Protein AF-A0A1Q9BWZ8-F1 (afdb_monomer_lite)

Structure (mmCIF, N/CA/C/O backbone):
data_AF-A0A1Q9BWZ8-F1
#
_entry.id   AF-A0A1Q9BWZ8-F1
#
loop_
_atom_site.group_PDB
_atom_site.id
_atom_site.type_symbol
_atom_site.label_atom_id
_atom_site.label_alt_id
_atom_site.label_comp_id
_atom_site.label_asym_id
_atom_site.label_entity_id
_atom_site.label_seq_id
_atom_site.pdbx_PDB_ins_code
_atom_site.Cartn_x
_atom_site.Cartn_y
_atom_site.Cartn_z
_atom_site.occupancy
_atom_site.B_iso_or_equiv
_atom_site.auth_seq_id
_atom_site.auth_comp_id
_atom_site.auth_asym_id
_atom_site.auth_atom_id
_atom_site.pdbx_PDB_model_num
ATOM 1 N N . MET A 1 1 ? -31.411 -24.463 43.376 1.00 50.84 1 MET A N 1
ATOM 2 C CA . MET A 1 1 ? -30.603 -23.433 42.675 1.00 50.84 1 MET A CA 1
ATOM 3 C C . MET A 1 1 ? -29.871 -23.927 41.411 1.00 50.84 1 MET A C 1
ATOM 5 O O . MET A 1 1 ? -29.133 -23.151 40.822 1.00 50.84 1 MET A O 1
ATOM 9 N N . ALA A 1 2 ? -30.089 -25.157 40.919 1.00 50.91 2 ALA A N 1
ATOM 10 C CA . ALA A 1 2 ? -29.433 -25.643 39.692 1.00 50.91 2 ALA A CA 1
ATOM 11 C C . ALA A 1 2 ? -30.072 -25.132 38.376 1.00 50.91 2 ALA A C 1
ATOM 13 O O . ALA A 1 2 ? -29.408 -25.111 37.346 1.00 50.91 2 ALA A O 1
ATOM 14 N N . GLY A 1 3 ? -31.331 -24.670 38.405 1.00 45.97 3 GLY A N 1
ATOM 15 C CA . GLY A 1 3 ? -32.066 -24.252 37.200 1.00 45.97 3 GLY A CA 1
ATOM 16 C C . GLY A 1 3 ? -31.595 -22.937 36.563 1.00 45.97 3 GLY A C 1
ATOM 17 O O . GLY A 1 3 ? -31.603 -22.816 35.344 1.00 45.97 3 GLY A O 1
ATOM 18 N N . PHE A 1 4 ? -31.106 -21.974 37.352 1.00 50.00 4 PHE A N 1
ATOM 19 C CA . PHE A 1 4 ? -30.701 -20.656 36.833 1.00 50.00 4 PHE A CA 1
ATOM 20 C C . PHE A 1 4 ? -29.417 -20.691 35.995 1.00 50.00 4 PHE A C 1
ATOM 22 O O . PHE A 1 4 ? -29.241 -19.866 35.103 1.00 50.00 4 PHE A O 1
ATOM 29 N N . ARG A 1 5 ? -28.538 -21.675 36.223 1.00 60.69 5 ARG A N 1
ATOM 30 C CA . ARG A 1 5 ? -27.316 -21.830 35.420 1.00 60.69 5 ARG A CA 1
ATOM 31 C C . ARG A 1 5 ? -27.601 -22.347 34.009 1.00 60.69 5 ARG A C 1
ATOM 33 O O . ARG A 1 5 ? -26.849 -22.026 33.099 1.00 60.69 5 ARG A O 1
ATOM 40 N N . LEU A 1 6 ? -28.691 -23.090 33.809 1.00 66.56 6 LEU A N 1
ATOM 41 C CA . LEU A 1 6 ? -29.031 -23.636 32.493 1.00 66.56 6 LEU A CA 1
ATOM 42 C C . LEU A 1 6 ? -29.591 -22.558 31.551 1.00 66.56 6 LEU A C 1
ATOM 44 O O . LEU A 1 6 ? -29.256 -22.532 30.370 1.00 66.56 6 LEU A O 1
ATOM 48 N N . VAL A 1 7 ? -30.391 -21.631 32.088 1.00 74.06 7 VAL A N 1
ATOM 49 C CA . VAL A 1 7 ? -31.029 -20.560 31.302 1.00 74.06 7 VAL A CA 1
ATOM 50 C C . VAL A 1 7 ? -29.989 -19.585 30.737 1.00 74.06 7 VAL A C 1
ATOM 52 O O . VAL A 1 7 ? -30.073 -19.210 29.570 1.00 74.06 7 VAL A O 1
ATOM 55 N N . GLY A 1 8 ? -28.961 -19.237 31.522 1.00 78.19 8 GLY A N 1
ATOM 56 C CA . GLY A 1 8 ? -27.883 -18.351 31.066 1.00 78.19 8 GLY A CA 1
ATOM 57 C C . GLY A 1 8 ? -27.038 -18.951 29.936 1.00 78.19 8 GLY A C 1
ATOM 58 O O . GLY A 1 8 ? -26.732 -18.265 28.964 1.00 78.19 8 GLY A O 1
ATOM 59 N N . VAL A 1 9 ? -26.718 -20.247 30.018 1.00 79.31 9 VAL A N 1
ATOM 60 C CA . VAL A 1 9 ? -25.954 -20.943 28.967 1.00 79.31 9 VAL A CA 1
ATOM 61 C C . VAL A 1 9 ? -26.764 -21.026 27.673 1.00 79.31 9 VAL A C 1
ATOM 63 O O . VAL A 1 9 ? -26.227 -20.787 26.595 1.00 79.31 9 VAL A O 1
ATOM 66 N N . MET A 1 10 ? -28.069 -21.291 27.763 1.00 81.31 10 MET A N 1
ATOM 67 C CA . MET A 1 10 ? -28.920 -21.423 26.580 1.00 81.31 10 MET A CA 1
ATOM 68 C C . MET A 1 10 ? -29.133 -20.084 25.856 1.00 81.31 10 MET A C 1
ATOM 70 O O . MET A 1 10 ? -29.111 -20.049 24.627 1.00 81.31 10 MET A O 1
ATOM 74 N N . ALA A 1 11 ? -29.240 -18.975 26.596 1.00 77.31 11 ALA A N 1
ATOM 75 C CA . ALA A 1 11 ? -29.295 -17.632 26.016 1.00 77.31 11 ALA A CA 1
ATOM 76 C C . ALA A 1 11 ? -27.993 -17.261 25.281 1.00 77.31 11 ALA A C 1
ATOM 78 O O . ALA A 1 11 ? -28.039 -16.705 24.185 1.00 77.31 11 ALA A O 1
ATOM 79 N N . MET A 1 12 ? -26.833 -17.628 25.840 1.00 83.62 12 MET A N 1
ATOM 80 C CA . MET A 1 12 ? -25.534 -17.369 25.211 1.00 83.62 12 MET A CA 1
ATOM 81 C C . MET A 1 12 ? -25.340 -18.188 23.923 1.00 83.62 12 MET A C 1
ATOM 83 O O . MET A 1 12 ? -24.822 -17.671 22.935 1.00 83.62 12 MET A O 1
ATOM 87 N N . VAL A 1 13 ? -25.811 -19.441 23.901 1.00 85.75 13 VAL A N 1
ATOM 88 C CA . VAL A 1 13 ? -25.782 -20.298 22.701 1.00 85.75 13 VAL A CA 1
ATOM 89 C C . VAL A 1 13 ? -26.706 -19.761 21.603 1.00 85.75 13 VAL A C 1
ATOM 91 O O . VAL A 1 13 ? -26.307 -19.742 20.440 1.00 85.75 13 VAL A O 1
ATOM 94 N N . CYS A 1 14 ? -27.902 -19.272 21.953 1.00 80.50 14 CYS A N 1
ATOM 95 C CA . CYS A 1 14 ? -28.813 -18.663 20.976 1.00 80.50 14 CYS A CA 1
ATOM 96 C C . CYS A 1 14 ? -28.219 -17.389 20.359 1.00 80.50 14 CYS A C 1
ATOM 98 O O . CYS A 1 14 ? -28.300 -17.203 19.148 1.00 80.50 14 CYS A O 1
ATOM 100 N N . TRP A 1 15 ? -27.556 -16.556 21.167 1.00 89.12 15 TRP A N 1
ATOM 101 C CA . TRP A 1 15 ? -26.897 -15.342 20.684 1.00 89.12 15 TRP A CA 1
ATOM 102 C C . TRP A 1 15 ? -25.711 -15.641 19.748 1.00 89.12 15 TRP A C 1
ATOM 104 O O . TRP A 1 15 ? -25.557 -15.000 18.711 1.00 89.12 15 TRP A O 1
ATOM 114 N N . LEU A 1 16 ? -24.905 -16.665 20.054 1.00 80.00 16 LEU A N 1
ATOM 115 C CA . LEU A 1 16 ? -23.797 -17.088 19.187 1.00 80.00 16 LEU A CA 1
ATOM 116 C C . LEU A 1 16 ? -24.274 -17.677 17.849 1.00 80.00 16 LEU A C 1
ATOM 118 O O . LEU A 1 16 ? -23.616 -17.476 16.829 1.00 80.00 16 LEU A O 1
ATOM 122 N N . ALA A 1 17 ? -25.415 -18.373 17.828 1.00 77.25 17 ALA A N 1
ATOM 123 C CA . ALA A 1 17 ? -25.980 -18.932 16.599 1.00 77.25 17 ALA A CA 1
ATOM 124 C C . ALA A 1 17 ? -26.414 -17.843 15.600 1.00 77.25 17 ALA A C 1
ATOM 126 O O . ALA A 1 17 ? -26.237 -18.005 14.391 1.00 77.25 17 ALA A O 1
ATOM 127 N N . GLU A 1 18 ? -26.921 -16.713 16.095 1.00 72.69 18 GLU A N 1
ATOM 128 C CA . GLU A 1 18 ? -27.367 -15.591 15.263 1.00 72.69 18 GLU A CA 1
ATOM 129 C C . GLU A 1 18 ? -26.187 -14.875 14.578 1.00 72.69 18 GLU A C 1
ATOM 131 O O . GLU A 1 18 ? -26.256 -14.544 13.394 1.00 72.69 18 GLU A O 1
ATOM 136 N N . ILE A 1 19 ? -25.048 -14.740 15.267 1.00 73.06 19 ILE A N 1
ATOM 137 C CA . ILE A 1 19 ? -23.828 -14.127 14.709 1.00 73.06 19 ILE A CA 1
ATOM 138 C C . ILE A 1 19 ? -23.243 -14.969 13.563 1.00 73.06 19 ILE A C 1
ATOM 140 O O . ILE A 1 19 ? -22.810 -14.428 12.543 1.00 73.06 19 ILE A O 1
ATOM 144 N N . VAL A 1 20 ? -23.257 -16.300 13.692 1.00 72.19 20 VAL A N 1
ATOM 145 C CA . VAL A 1 20 ? -22.718 -17.211 12.665 1.00 72.19 20 VAL A CA 1
ATOM 146 C C . VAL A 1 20 ? -23.597 -17.234 11.405 1.00 72.19 20 VAL A C 1
ATOM 148 O O . VAL A 1 20 ? -23.081 -17.354 10.289 1.00 72.19 20 VAL A O 1
ATOM 151 N N . ALA A 1 21 ? -24.912 -17.050 11.550 1.00 64.25 21 ALA A N 1
ATOM 152 C CA . ALA A 1 21 ? -25.839 -16.981 10.421 1.00 64.25 21 ALA A CA 1
ATOM 153 C C . ALA A 1 21 ? -25.661 -15.701 9.581 1.00 64.25 21 ALA A C 1
ATOM 155 O O . ALA A 1 21 ? -25.779 -15.745 8.359 1.00 64.25 21 ALA A O 1
ATOM 156 N N . VAL A 1 22 ? -25.315 -14.570 10.205 1.00 59.22 22 VAL A N 1
ATOM 157 C CA . VAL A 1 22 ? -25.103 -13.295 9.492 1.00 59.22 22 VAL A CA 1
ATOM 158 C C . VAL A 1 22 ? -23.752 -13.259 8.763 1.00 59.22 22 VAL A C 1
ATOM 160 O O . VAL A 1 22 ? -23.630 -12.641 7.707 1.00 59.22 22 VAL A O 1
ATOM 163 N N . ALA A 1 23 ? -22.739 -13.967 9.270 1.00 55.53 23 ALA A N 1
ATOM 164 C CA . ALA A 1 23 ? -21.396 -13.983 8.685 1.00 55.53 23 ALA A CA 1
ATOM 165 C C . ALA A 1 23 ? -21.237 -14.908 7.458 1.00 55.53 23 ALA A C 1
ATOM 167 O O . ALA A 1 23 ? -20.186 -14.899 6.819 1.00 55.53 23 ALA A O 1
ATO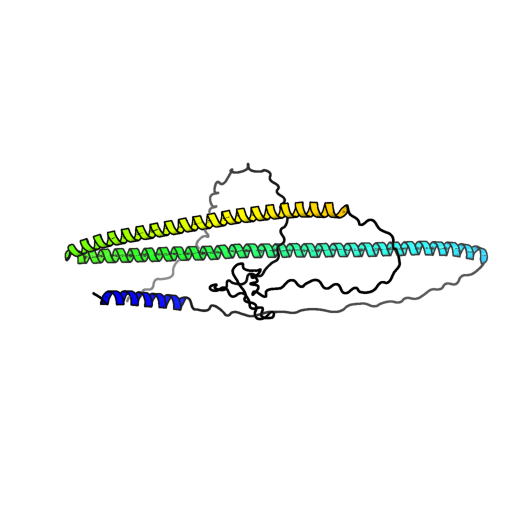M 168 N N . SER A 1 24 ? 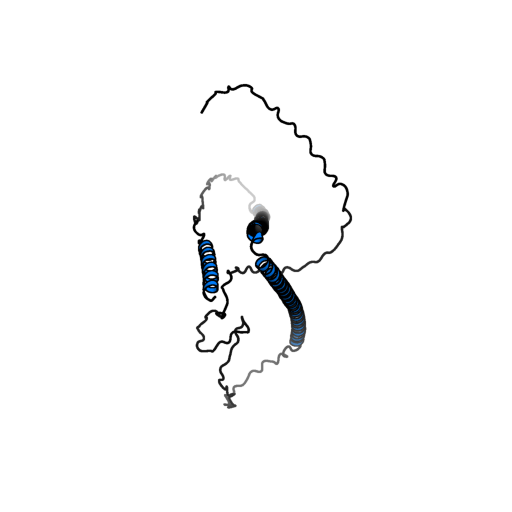-22.249 -15.714 7.122 1.00 46.09 24 SER A N 1
ATOM 169 C CA . SER A 1 24 ? -22.143 -16.793 6.129 1.00 46.09 24 SER A CA 1
ATOM 170 C C . SER A 1 24 ? -22.818 -16.504 4.784 1.00 46.09 24 SER A C 1
ATOM 172 O O . SER A 1 24 ? -23.026 -17.432 4.010 1.00 46.09 24 SER A O 1
ATOM 174 N N . VAL A 1 25 ? -23.104 -15.240 4.443 1.00 46.53 25 VAL A N 1
ATOM 175 C CA . VAL A 1 25 ? -23.582 -14.880 3.094 1.00 46.53 25 VAL A CA 1
ATOM 176 C C . VAL A 1 25 ? -22.389 -14.776 2.127 1.00 46.53 25 VAL A C 1
ATOM 178 O O . VAL A 1 25 ? -21.609 -13.824 2.226 1.00 46.53 25 VAL A O 1
ATOM 181 N N . PRO A 1 26 ? -22.207 -15.719 1.178 1.00 45.47 26 PRO A N 1
ATOM 182 C CA . PRO A 1 26 ? -21.140 -15.635 0.193 1.00 45.47 26 PRO A CA 1
ATOM 183 C C . PRO A 1 26 ? -21.471 -14.539 -0.823 1.00 45.47 26 PRO A C 1
ATOM 185 O O . PRO A 1 26 ? -22.357 -14.678 -1.663 1.00 45.47 26 PRO A O 1
ATOM 188 N N . SER A 1 27 ? -20.736 -13.434 -0.743 1.00 46.38 27 SER A N 1
ATOM 189 C CA . SER A 1 27 ? -20.784 -12.369 -1.740 1.00 46.38 27 SER A CA 1
ATOM 190 C C . SER A 1 27 ? -19.926 -12.779 -2.936 1.00 46.38 27 SER A C 1
ATOM 192 O O . SER A 1 27 ? -18.704 -12.636 -2.929 1.00 46.38 27 SER A O 1
ATOM 194 N N . GLY A 1 28 ? -20.563 -13.362 -3.946 1.00 46.78 28 GLY A N 1
ATOM 195 C CA . GLY A 1 28 ? -19.919 -13.700 -5.205 1.00 46.78 28 GLY A CA 1
ATOM 196 C C . GLY A 1 28 ? -20.955 -13.939 -6.289 1.00 46.78 28 GLY A C 1
ATOM 197 O O . GLY A 1 28 ? -21.713 -14.894 -6.186 1.00 46.78 28 GLY A O 1
ATOM 198 N N . VAL A 1 29 ? -20.983 -13.055 -7.293 1.00 39.38 29 VAL A N 1
ATOM 199 C CA . VAL A 1 29 ? -21.239 -13.308 -8.727 1.00 39.38 29 VAL A CA 1
ATOM 200 C C . VAL A 1 29 ? -21.517 -11.958 -9.398 1.00 39.38 29 VAL A C 1
ATOM 202 O O . VAL A 1 29 ? -22.632 -11.453 -9.381 1.00 39.38 29 VAL A O 1
ATOM 205 N N . THR A 1 30 ? -20.486 -11.393 -10.020 1.00 39.00 30 THR A N 1
ATOM 206 C CA . THR A 1 30 ? -20.605 -10.551 -11.220 1.00 39.00 30 THR A CA 1
ATOM 207 C C . THR A 1 30 ? -19.338 -10.752 -12.047 1.00 39.00 30 THR A C 1
ATOM 209 O O . THR A 1 30 ? -18.329 -10.075 -11.879 1.00 39.00 30 THR A O 1
ATOM 212 N N . GLY A 1 31 ? -19.379 -11.763 -12.913 1.00 37.03 31 GLY A N 1
ATOM 213 C CA . GLY A 1 31 ? -18.455 -11.910 -14.032 1.00 37.03 31 GLY A CA 1
ATOM 214 C C . GLY A 1 31 ? -19.168 -11.526 -15.324 1.00 37.03 31 GLY A C 1
ATOM 215 O O . GLY A 1 31 ? -20.334 -11.865 -15.462 1.00 37.03 31 GLY A O 1
ATOM 216 N N . THR A 1 32 ? -18.456 -10.822 -16.208 1.00 36.69 32 THR A N 1
ATOM 217 C CA . THR A 1 32 ? -18.633 -10.637 -17.672 1.00 36.69 32 THR A CA 1
ATOM 218 C C . THR A 1 32 ? -17.717 -9.458 -18.038 1.00 36.69 32 THR A C 1
ATOM 220 O O . THR A 1 32 ? -17.850 -8.412 -17.416 1.00 36.69 32 THR A O 1
ATOM 223 N N . GLY A 1 33 ? -16.772 -9.473 -18.973 1.00 33.66 33 GLY A N 1
ATOM 224 C CA . GLY A 1 33 ? -16.315 -10.440 -19.961 1.00 33.66 33 GLY A CA 1
ATOM 225 C C . GLY A 1 33 ? -15.109 -9.828 -20.707 1.00 33.66 33 GLY A C 1
ATOM 226 O O . GLY A 1 33 ? -14.979 -8.609 -20.796 1.00 33.66 33 GLY A O 1
ATOM 227 N N . GLU A 1 34 ? -14.220 -10.685 -21.195 1.00 37.91 34 GLU A N 1
ATOM 228 C CA . GLU A 1 34 ? -13.177 -10.419 -22.206 1.00 37.91 34 GLU A CA 1
ATOM 229 C C . GLU A 1 34 ? -13.713 -10.822 -23.607 1.00 37.91 34 GLU A C 1
ATOM 231 O O . GLU A 1 34 ? -14.797 -11.407 -23.673 1.00 37.91 34 GLU A O 1
ATOM 236 N N . PRO A 1 35 ? -12.949 -10.737 -24.719 1.00 50.38 35 PRO A N 1
ATOM 237 C CA . PRO A 1 35 ? -12.044 -9.686 -25.200 1.00 50.38 35 PRO A CA 1
ATOM 238 C C . PRO A 1 35 ? -12.351 -9.314 -26.681 1.00 50.38 35 PRO A C 1
ATOM 240 O O . PRO A 1 35 ? -12.951 -10.086 -27.427 1.00 50.38 35 PRO A O 1
ATOM 243 N N . GLY A 1 36 ? -11.918 -8.139 -27.148 1.00 37.06 36 GLY A N 1
ATOM 244 C CA . GLY A 1 36 ? -12.097 -7.702 -28.543 1.00 37.06 36 GLY A CA 1
ATOM 245 C C . GLY A 1 36 ? -10.789 -7.706 -29.332 1.00 37.06 36 GLY A C 1
ATOM 246 O O . GLY A 1 36 ? -9.967 -6.812 -29.158 1.00 37.06 36 GLY A O 1
ATOM 247 N N . ALA A 1 37 ? -10.615 -8.708 -30.195 1.00 43.75 37 ALA A N 1
ATOM 248 C CA . ALA A 1 37 ? -9.541 -8.817 -31.180 1.00 43.75 37 ALA A CA 1
ATOM 249 C C . ALA A 1 37 ? -9.782 -7.887 -32.384 1.00 43.75 37 ALA A C 1
ATOM 251 O O . ALA A 1 37 ? -10.906 -7.790 -32.875 1.00 43.75 37 ALA A O 1
ATOM 252 N N . GLY A 1 38 ? -8.724 -7.254 -32.897 1.00 34.69 38 GLY A N 1
ATOM 253 C CA . GLY A 1 38 ? -8.781 -6.464 -34.127 1.00 34.69 38 GLY A CA 1
ATOM 254 C C . GLY A 1 38 ? -7.394 -6.171 -34.700 1.00 34.69 38 GLY A C 1
ATOM 255 O O . GLY A 1 38 ? -6.666 -5.340 -34.174 1.00 34.69 38 GLY A O 1
ATOM 256 N N . SER A 1 39 ? -7.069 -6.861 -35.788 1.00 39.00 39 SER A N 1
ATOM 257 C CA . SER A 1 39 ? -6.023 -6.591 -36.789 1.00 39.00 39 SER A CA 1
ATOM 258 C C . SER A 1 39 ? -6.540 -7.182 -38.109 1.00 39.00 39 SER A C 1
ATOM 260 O O . SER A 1 39 ? -7.398 -8.067 -38.043 1.00 39.00 39 SER A O 1
ATOM 262 N N . PRO A 1 40 ? -5.948 -6.902 -39.280 1.00 47.84 40 PRO A N 1
ATOM 263 C CA . PRO A 1 40 ? -5.281 -5.699 -39.788 1.00 47.84 40 PRO A CA 1
ATOM 264 C C . PRO A 1 40 ? -5.993 -5.202 -41.077 1.00 47.84 40 PRO A C 1
ATOM 266 O O . PRO A 1 40 ? -6.920 -5.852 -41.555 1.00 47.84 40 PRO A O 1
ATOM 269 N N . VAL A 1 41 ? -5.579 -4.070 -41.660 1.00 43.47 41 VAL A N 1
ATOM 270 C CA . VAL A 1 41 ? -6.021 -3.674 -43.013 1.00 43.47 41 VAL A CA 1
ATOM 271 C C . VAL A 1 41 ? -4.812 -3.490 -43.923 1.00 43.47 41 VAL A C 1
ATOM 273 O O . VAL A 1 41 ? -3.806 -2.890 -43.549 1.00 43.47 41 VAL A O 1
ATOM 276 N N . ASP A 1 42 ? -4.983 -4.105 -45.082 1.00 35.12 42 ASP A N 1
ATOM 277 C CA . ASP A 1 42 ? -4.147 -4.300 -46.253 1.00 35.12 42 ASP A CA 1
ATOM 278 C C . ASP A 1 42 ? -3.973 -3.055 -47.148 1.00 35.12 42 ASP A C 1
ATOM 280 O O . ASP A 1 42 ? -4.807 -2.154 -47.130 1.00 35.12 42 ASP A O 1
ATOM 284 N N . VAL A 1 43 ? -2.941 -3.145 -48.006 1.00 41.84 43 VAL A N 1
ATOM 285 C CA . VAL A 1 43 ? -2.831 -2.610 -49.386 1.00 41.84 43 VAL A CA 1
ATOM 286 C C . VAL A 1 43 ? -2.701 -1.088 -49.580 1.00 41.84 43 VAL A C 1
ATOM 288 O O . VAL A 1 43 ? -3.614 -0.328 -49.301 1.00 41.84 43 VAL A O 1
ATOM 291 N N . ASP A 1 44 ? -1.572 -0.661 -50.166 1.00 38.31 44 ASP A N 1
ATOM 292 C CA . ASP A 1 44 ? -1.572 -0.035 -51.502 1.00 38.31 44 ASP A CA 1
ATOM 293 C C . ASP A 1 44 ? -0.147 0.180 -52.042 1.00 38.31 44 ASP A C 1
ATOM 295 O O . ASP A 1 44 ? 0.756 0.644 -51.341 1.00 38.31 44 ASP A O 1
ATOM 299 N N . GLY A 1 45 ? 0.039 -0.158 -53.317 1.00 45.53 45 GLY A N 1
ATOM 300 C CA . GLY A 1 45 ? 1.201 0.183 -54.130 1.00 45.53 45 GLY A CA 1
ATOM 301 C C . GLY A 1 45 ? 0.745 0.759 -55.475 1.00 45.53 45 GLY A C 1
ATOM 302 O O . GLY A 1 45 ? -0.332 0.408 -55.946 1.00 45.53 45 GLY A O 1
ATOM 303 N N . PRO A 1 46 ? 1.550 1.630 -56.096 1.00 50.66 46 PRO A N 1
ATOM 304 C CA . PRO A 1 46 ? 1.599 1.786 -57.557 1.00 50.66 46 PRO A CA 1
ATOM 305 C C . PRO A 1 46 ? 3.065 1.640 -58.031 1.00 50.66 46 PRO A C 1
ATOM 307 O O . PRO A 1 46 ? 3.985 2.021 -57.310 1.00 50.66 46 PRO A O 1
ATOM 310 N N . ASP A 1 47 ? 3.438 0.956 -59.113 1.00 38.44 47 ASP A N 1
ATOM 311 C CA . ASP A 1 47 ? 3.007 0.926 -60.525 1.00 38.44 47 ASP A CA 1
ATOM 312 C C . ASP A 1 47 ? 3.279 2.226 -61.317 1.00 38.44 47 ASP A C 1
ATOM 314 O O . ASP A 1 47 ? 2.884 3.315 -60.902 1.00 38.44 47 ASP A O 1
ATOM 318 N N . GLY A 1 48 ? 3.957 2.077 -62.467 1.00 38.19 48 GLY A N 1
ATOM 319 C CA . GLY A 1 48 ? 4.329 3.127 -63.437 1.00 38.19 48 GLY A CA 1
ATOM 320 C C . GLY A 1 48 ? 5.752 3.703 -63.264 1.00 38.19 48 GLY A C 1
ATOM 321 O O . GLY A 1 48 ? 6.138 4.089 -62.171 1.00 38.19 48 GLY A O 1
ATOM 322 N N . GLY A 1 49 ? 6.614 3.828 -64.276 1.00 41.53 49 GLY A N 1
ATOM 323 C CA . GLY A 1 49 ? 6.428 3.717 -65.716 1.00 41.53 49 GLY A CA 1
ATOM 324 C C . GLY A 1 49 ? 7.777 3.698 -66.454 1.00 41.53 49 GLY A C 1
ATOM 325 O O . GLY A 1 49 ? 8.799 4.171 -65.960 1.00 41.53 49 GLY A O 1
ATOM 326 N N . THR A 1 50 ? 7.735 3.079 -67.625 1.00 45.03 50 THR A N 1
ATOM 327 C CA . THR A 1 50 ? 8.727 3.006 -68.702 1.00 45.03 50 THR A CA 1
ATOM 328 C C . THR A 1 50 ? 8.738 4.289 -69.528 1.00 45.03 50 THR A C 1
ATOM 330 O O . THR A 1 50 ? 7.648 4.691 -69.921 1.00 45.03 50 THR A O 1
ATOM 333 N N . GLU A 1 51 ? 9.906 4.830 -69.900 1.00 42.12 51 GLU A N 1
ATOM 334 C CA . GLU A 1 51 ? 10.074 5.626 -71.134 1.00 42.12 51 GLU A CA 1
ATOM 335 C C . GLU A 1 51 ? 11.452 5.381 -71.784 1.00 42.12 51 GLU A C 1
ATOM 337 O O . GLU A 1 51 ? 12.471 5.243 -71.103 1.00 42.12 51 GLU A O 1
ATOM 342 N N . ASP A 1 52 ? 11.399 5.270 -73.113 1.00 34.84 52 ASP A N 1
ATOM 343 C CA . ASP A 1 52 ? 12.434 4.962 -74.104 1.00 34.84 52 ASP A CA 1
ATOM 344 C C . ASP A 1 52 ? 13.159 6.224 -74.644 1.00 34.84 52 ASP A C 1
ATOM 346 O O . ASP A 1 52 ? 12.768 7.349 -74.340 1.00 34.84 52 ASP A O 1
ATOM 350 N N . VAL A 1 53 ? 14.109 5.975 -75.569 1.00 41.84 53 VAL A N 1
ATOM 351 C CA . VAL A 1 53 ? 14.695 6.849 -76.629 1.00 41.84 53 VAL A CA 1
ATOM 352 C C . VAL A 1 53 ? 15.653 7.971 -76.147 1.00 41.84 53 VAL A C 1
ATOM 354 O O . VAL A 1 53 ? 15.455 8.566 -75.102 1.00 41.84 53 VAL A O 1
ATOM 357 N N . ASP A 1 54 ? 16.799 8.299 -76.765 1.00 38.91 54 ASP A N 1
ATOM 358 C CA . ASP A 1 54 ? 17.206 8.314 -78.175 1.00 38.91 54 ASP A CA 1
ATOM 359 C C . ASP A 1 54 ? 18.703 8.003 -78.378 1.00 38.91 54 ASP A C 1
ATOM 361 O O . ASP A 1 54 ? 19.580 8.510 -77.675 1.00 38.91 54 ASP A O 1
ATOM 365 N N . ALA A 1 55 ? 18.992 7.206 -79.411 1.00 42.16 55 ALA A N 1
ATOM 366 C CA . ALA A 1 55 ? 20.329 6.971 -79.942 1.00 42.16 55 ALA A CA 1
ATOM 367 C C . ALA A 1 55 ? 20.587 7.930 -81.113 1.00 42.16 55 ALA A C 1
ATOM 369 O O . ALA A 1 55 ? 19.925 7.851 -82.147 1.00 42.16 55 ALA A O 1
ATOM 370 N N . GLN A 1 56 ? 21.570 8.817 -80.957 1.00 40.47 56 GLN A N 1
ATOM 371 C CA . GLN A 1 56 ? 22.025 9.721 -82.009 1.00 40.47 56 GLN A CA 1
ATOM 372 C C . GLN A 1 56 ? 23.450 9.341 -82.427 1.00 40.47 56 GLN A C 1
ATOM 374 O O . GLN A 1 56 ? 24.411 9.501 -81.675 1.00 40.47 56 GLN A O 1
ATOM 379 N N . GLU A 1 57 ? 23.573 8.807 -83.641 1.00 42.50 57 GLU A N 1
ATOM 380 C CA . GLU A 1 57 ? 24.844 8.504 -84.294 1.00 42.50 57 GLU A CA 1
ATOM 381 C C . GLU A 1 57 ? 25.528 9.798 -84.763 1.00 42.50 57 GLU A C 1
ATOM 383 O O . GLU A 1 57 ? 24.910 10.634 -85.423 1.00 42.50 57 GLU A O 1
ATOM 388 N N . SER A 1 58 ? 26.826 9.956 -84.476 1.00 35.91 58 SER A N 1
ATOM 389 C CA . SER A 1 58 ? 27.667 10.926 -85.187 1.00 35.91 58 SER A CA 1
ATOM 390 C C . SER A 1 58 ? 29.146 10.524 -85.202 1.00 35.91 58 SER A C 1
ATOM 392 O O . SER A 1 58 ? 29.878 10.674 -84.230 1.00 35.91 58 SER A O 1
ATOM 394 N N . SER A 1 59 ? 29.543 9.980 -86.352 1.00 42.56 59 SER A N 1
ATOM 395 C CA . SER A 1 59 ? 30.644 10.440 -87.209 1.00 42.56 59 SER A CA 1
ATOM 396 C C . SER A 1 59 ? 32.029 10.757 -86.602 1.00 42.56 59 SER A C 1
ATOM 398 O O . SER A 1 59 ? 32.268 11.831 -86.061 1.00 42.56 59 SER A O 1
ATOM 400 N N . GLY A 1 60 ? 32.994 9.876 -86.908 1.00 45.53 60 GLY A N 1
ATOM 401 C CA . GLY A 1 60 ? 34.194 10.270 -87.662 1.00 45.53 60 GLY A CA 1
ATOM 402 C C . GLY A 1 60 ? 35.470 10.689 -86.912 1.00 45.53 60 GLY A C 1
ATOM 403 O O . GLY A 1 60 ? 35.596 11.816 -86.452 1.00 45.53 60 GLY A O 1
ATOM 404 N N . SER A 1 61 ? 36.490 9.830 -87.049 1.00 50.06 61 SER A N 1
ATOM 405 C CA . SER A 1 61 ? 37.931 10.152 -87.133 1.00 50.06 61 SER A CA 1
ATOM 406 C C . SER A 1 61 ? 38.763 10.244 -85.839 1.00 50.06 61 SER A C 1
ATOM 408 O O . SER A 1 61 ? 38.455 10.980 -84.907 1.00 50.06 61 SER A O 1
ATOM 410 N N . ASP A 1 62 ? 39.890 9.515 -85.879 1.00 54.62 62 ASP A N 1
ATOM 411 C CA . ASP A 1 62 ? 41.019 9.406 -84.928 1.00 54.62 62 ASP A CA 1
ATOM 412 C C . ASP A 1 62 ? 40.864 8.355 -83.808 1.00 54.62 62 ASP A C 1
ATOM 414 O O . ASP A 1 62 ? 40.840 8.646 -82.610 1.00 54.62 62 ASP A O 1
ATOM 418 N N . SER A 1 63 ? 40.775 7.088 -84.226 1.00 53.81 63 SER A N 1
ATOM 419 C CA . SER A 1 63 ? 40.275 5.941 -83.454 1.00 53.81 63 SER A CA 1
ATOM 420 C C . SER A 1 63 ? 41.219 5.304 -82.424 1.00 53.81 63 SER A C 1
ATOM 422 O O . SER A 1 63 ? 40.720 4.623 -81.536 1.00 53.81 63 SER A O 1
ATOM 424 N N . GLU A 1 64 ? 42.540 5.505 -82.456 1.00 56.28 64 GLU A N 1
ATOM 425 C CA . GLU A 1 64 ? 43.434 4.832 -81.483 1.00 56.28 64 GLU A CA 1
ATOM 426 C C . GLU A 1 64 ? 43.869 5.718 -80.306 1.00 56.28 64 GLU A C 1
ATOM 428 O O . GLU A 1 64 ? 43.979 5.235 -79.176 1.00 56.28 64 GLU A O 1
ATOM 433 N N . GLY A 1 65 ? 44.071 7.020 -80.533 1.00 57.75 65 GLY A N 1
ATOM 434 C CA . GLY A 1 65 ? 44.433 7.977 -79.479 1.00 57.75 65 GLY A CA 1
ATOM 435 C C . GLY A 1 65 ? 43.249 8.331 -78.575 1.00 57.75 65 GLY A C 1
ATOM 436 O O . GLY A 1 65 ? 43.353 8.229 -77.352 1.00 57.75 65 GLY A O 1
ATOM 437 N N . ARG A 1 66 ? 42.086 8.648 -79.169 1.00 59.62 66 ARG A N 1
ATOM 438 C CA . ARG A 1 66 ? 40.853 8.931 -78.413 1.00 59.62 66 ARG A CA 1
ATOM 439 C C . ARG A 1 66 ? 40.293 7.708 -77.714 1.00 59.62 66 ARG A C 1
ATOM 441 O O . ARG A 1 66 ? 39.785 7.861 -76.616 1.00 59.62 66 ARG A O 1
ATOM 448 N N . ALA A 1 67 ? 40.402 6.506 -78.283 1.00 62.03 67 ALA A N 1
ATOM 449 C CA . ALA A 1 67 ? 39.910 5.305 -77.606 1.00 62.03 67 ALA A CA 1
ATOM 450 C C . ALA A 1 67 ? 40.636 5.065 -76.274 1.00 62.03 67 ALA A C 1
ATOM 452 O O . ALA A 1 67 ? 39.994 4.731 -75.283 1.00 62.03 67 ALA A O 1
ATOM 453 N N . ARG A 1 68 ? 41.955 5.310 -76.216 1.00 64.62 68 ARG A N 1
ATOM 454 C CA . ARG A 1 68 ? 42.739 5.189 -74.974 1.00 64.62 68 ARG A CA 1
ATOM 455 C C . ARG A 1 68 ? 42.457 6.314 -73.975 1.00 64.62 68 ARG A C 1
ATOM 457 O O . ARG A 1 68 ? 42.492 6.069 -72.771 1.00 64.62 68 ARG A O 1
ATOM 464 N N . GLU A 1 69 ? 42.175 7.527 -74.445 1.00 64.94 69 GLU A N 1
ATOM 465 C CA . GLU A 1 69 ? 41.810 8.654 -73.578 1.00 64.94 69 GLU A CA 1
ATOM 466 C C . GLU A 1 69 ? 40.372 8.543 -73.048 1.00 64.94 69 GLU A C 1
ATOM 468 O O . GLU A 1 69 ? 40.156 8.708 -71.850 1.00 64.94 69 GLU A O 1
ATOM 473 N N . LEU A 1 70 ? 39.418 8.132 -73.887 1.00 67.56 70 LEU A N 1
ATOM 474 C CA . LEU A 1 70 ? 38.050 7.794 -73.491 1.00 67.56 70 LEU A CA 1
ATOM 475 C C . LEU A 1 70 ? 38.022 6.603 -72.530 1.00 67.56 70 LEU A C 1
ATOM 477 O O . LEU A 1 70 ? 37.255 6.639 -71.581 1.00 67.56 70 LEU A O 1
ATOM 481 N N . GLN A 1 71 ? 38.890 5.595 -72.687 1.00 69.12 71 GLN A N 1
ATOM 482 C CA . GLN A 1 71 ? 39.013 4.511 -71.700 1.00 69.12 71 GLN A CA 1
ATOM 483 C C . GLN A 1 71 ? 39.528 5.000 -70.344 1.00 69.12 71 GLN A C 1
ATOM 485 O O . GLN A 1 71 ? 39.053 4.537 -69.312 1.00 69.12 71 GLN A O 1
ATOM 490 N N . ARG A 1 72 ? 40.485 5.937 -70.317 1.00 70.56 72 ARG A N 1
ATOM 491 C CA . ARG A 1 72 ? 40.969 6.520 -69.053 1.00 70.56 72 ARG A CA 1
ATOM 492 C C . ARG A 1 72 ? 39.921 7.417 -68.401 1.00 70.56 72 ARG A C 1
ATOM 494 O O . ARG A 1 72 ? 39.777 7.377 -67.184 1.00 70.56 72 ARG A O 1
ATOM 501 N N . GLN A 1 73 ? 39.188 8.199 -69.192 1.00 70.88 73 GLN A N 1
ATOM 502 C CA . GLN A 1 73 ? 38.089 9.025 -68.694 1.00 70.88 73 GLN A CA 1
ATOM 503 C C . GLN A 1 73 ? 36.903 8.167 -68.230 1.00 70.88 73 GLN A C 1
ATOM 505 O O . GLN A 1 73 ? 36.352 8.451 -67.174 1.00 70.88 73 GLN A O 1
ATOM 510 N N . ALA A 1 74 ? 36.573 7.083 -68.939 1.00 70.50 74 ALA A N 1
ATOM 511 C CA . ALA A 1 74 ? 35.544 6.123 -68.542 1.00 70.50 74 ALA A CA 1
ATOM 512 C C . ALA A 1 74 ? 35.928 5.385 -67.253 1.00 70.50 74 ALA A C 1
ATOM 514 O O . ALA A 1 74 ? 35.134 5.358 -66.323 1.00 70.50 74 ALA A O 1
ATOM 515 N N . ALA A 1 75 ? 37.169 4.899 -67.133 1.00 72.19 75 ALA A N 1
ATOM 516 C CA . ALA A 1 75 ? 37.647 4.255 -65.906 1.00 72.19 75 ALA A CA 1
ATOM 517 C C . ALA A 1 75 ? 37.649 5.216 -64.699 1.00 72.19 75 ALA A C 1
ATOM 519 O O . ALA A 1 75 ? 37.305 4.822 -63.586 1.00 72.19 75 ALA A O 1
ATOM 520 N N . GLY A 1 76 ? 37.999 6.491 -64.909 1.00 76.44 76 GLY A N 1
ATOM 521 C CA . GLY A 1 76 ? 37.897 7.520 -63.870 1.00 76.44 76 GLY A CA 1
ATOM 522 C C . GLY A 1 76 ? 36.449 7.863 -63.504 1.00 76.44 76 GLY A C 1
ATOM 523 O O . GLY A 1 76 ? 36.146 8.067 -62.330 1.00 76.44 76 GLY A O 1
ATOM 524 N N . HIS A 1 77 ? 35.546 7.892 -64.488 1.00 81.31 77 HIS A N 1
ATOM 525 C CA . HIS A 1 77 ? 34.120 8.128 -64.268 1.00 81.31 77 HIS A CA 1
ATOM 526 C C . HIS A 1 77 ? 33.496 6.989 -63.457 1.00 81.31 77 HIS A C 1
ATOM 528 O O . HIS A 1 77 ? 32.864 7.257 -62.436 1.00 81.31 77 HIS A O 1
ATOM 534 N N . GLU A 1 78 ? 33.780 5.738 -63.825 1.00 80.44 78 GLU A N 1
ATOM 535 C CA . GLU A 1 78 ? 33.340 4.539 -63.105 1.00 80.44 78 GLU A CA 1
ATOM 536 C C . GLU A 1 78 ? 33.812 4.544 -61.643 1.00 80.44 78 GLU A C 1
ATOM 538 O O . GLU A 1 78 ? 33.026 4.269 -60.737 1.00 80.44 78 GLU A O 1
ATOM 543 N N . GLU A 1 79 ? 35.062 4.936 -61.368 1.00 82.31 79 GLU A N 1
ATOM 544 C CA . GLU A 1 79 ? 35.552 5.043 -59.987 1.00 82.31 79 GLU A CA 1
ATOM 545 C C . GLU A 1 79 ? 34.828 6.153 -59.201 1.00 82.31 79 GLU A C 1
ATOM 547 O O . GLU A 1 79 ? 34.493 5.977 -58.025 1.00 82.31 79 GLU A O 1
ATOM 552 N N . THR A 1 80 ? 34.541 7.296 -59.833 1.00 86.69 80 THR A N 1
ATOM 553 C CA . THR A 1 80 ? 33.783 8.373 -59.175 1.00 86.69 80 THR A CA 1
ATOM 554 C C . THR A 1 80 ? 32.317 8.017 -58.945 1.00 86.69 80 THR A C 1
ATOM 556 O O . THR A 1 80 ? 31.759 8.401 -57.916 1.00 86.69 80 THR A O 1
ATOM 559 N N . GLU A 1 81 ? 31.699 7.264 -59.852 1.00 89.62 81 GLU A N 1
ATOM 560 C CA . GLU A 1 81 ? 30.330 6.774 -59.710 1.00 89.62 81 GLU A CA 1
ATOM 561 C C . GLU A 1 81 ? 30.223 5.724 -58.611 1.00 89.62 81 GLU A C 1
ATOM 563 O O . GLU A 1 81 ? 29.324 5.821 -57.778 1.00 89.62 81 GLU A O 1
ATOM 568 N N . LEU A 1 82 ? 31.177 4.792 -58.528 1.00 90.12 82 LEU A N 1
ATOM 569 C CA . LEU A 1 82 ? 31.253 3.826 -57.432 1.00 90.12 82 LEU A CA 1
ATOM 570 C C . LEU A 1 82 ? 31.379 4.533 -56.077 1.00 90.12 82 LEU A C 1
ATOM 572 O O . LEU A 1 82 ? 30.610 4.246 -55.162 1.00 90.12 82 LEU A O 1
ATOM 576 N N . ARG A 1 83 ? 32.262 5.535 -55.961 1.00 90.44 83 ARG A N 1
ATOM 577 C CA . ARG A 1 83 ? 32.399 6.321 -54.721 1.00 90.44 83 ARG A CA 1
ATOM 578 C C . ARG A 1 83 ? 31.135 7.108 -54.371 1.00 90.44 83 ARG A C 1
ATOM 580 O O . ARG A 1 83 ? 30.806 7.227 -53.193 1.00 90.44 83 ARG A O 1
ATOM 587 N N . ARG A 1 84 ? 30.417 7.646 -55.362 1.00 94.12 84 ARG A N 1
ATOM 588 C CA . ARG A 1 84 ? 29.121 8.312 -55.138 1.00 94.12 84 ARG A CA 1
ATOM 589 C C . ARG A 1 84 ? 28.051 7.318 -54.695 1.00 94.12 84 ARG A C 1
ATOM 591 O O . ARG A 1 84 ? 27.336 7.607 -53.742 1.00 94.12 84 ARG A O 1
ATOM 598 N N . ALA A 1 85 ? 27.976 6.149 -55.327 1.00 94.12 85 ALA A N 1
ATOM 599 C CA . ALA A 1 85 ? 27.036 5.095 -54.964 1.00 94.12 85 ALA A CA 1
ATOM 600 C C . ALA A 1 85 ? 27.288 4.572 -53.540 1.00 94.12 85 ALA A C 1
ATOM 602 O O . ALA A 1 85 ? 26.338 4.382 -52.779 1.00 94.12 85 ALA A O 1
ATOM 603 N N . ASP A 1 86 ? 28.551 4.398 -53.148 1.00 94.75 86 ASP A N 1
ATOM 604 C CA . ASP A 1 86 ? 28.914 3.998 -51.788 1.00 94.75 86 ASP A CA 1
ATOM 605 C C . ASP A 1 86 ? 28.597 5.104 -50.770 1.00 94.75 86 ASP A C 1
ATOM 607 O O . ASP A 1 86 ? 27.965 4.826 -49.751 1.00 94.75 86 ASP A O 1
ATOM 611 N N . ALA A 1 87 ? 28.896 6.372 -51.079 1.00 95.31 87 ALA A N 1
ATOM 612 C CA . ALA A 1 87 ? 28.510 7.501 -50.229 1.00 95.31 87 ALA A CA 1
ATOM 613 C C . ALA A 1 87 ? 26.981 7.624 -50.071 1.00 95.31 87 ALA A C 1
ATOM 615 O O . ALA A 1 87 ? 26.484 7.920 -48.983 1.00 95.31 87 ALA A O 1
ATOM 616 N N . GLU A 1 88 ? 26.203 7.368 -51.126 1.00 95.69 88 GLU A N 1
ATOM 617 C CA . GLU A 1 88 ? 24.741 7.332 -51.043 1.00 95.69 88 GLU A CA 1
ATOM 618 C C . GLU A 1 88 ? 24.234 6.166 -50.190 1.00 95.69 88 GLU A C 1
ATOM 620 O O . GLU A 1 88 ? 23.292 6.343 -49.412 1.00 95.69 88 GLU A O 1
ATOM 625 N N . ARG A 1 89 ? 24.846 4.981 -50.301 1.00 96.19 89 ARG A N 1
ATOM 626 C CA . ARG A 1 89 ? 24.514 3.824 -49.456 1.00 96.19 89 ARG A CA 1
ATOM 627 C C . ARG A 1 89 ? 24.807 4.112 -47.992 1.00 96.19 89 ARG A C 1
ATOM 629 O O . ARG A 1 89 ? 23.953 3.840 -47.151 1.00 96.19 89 ARG A O 1
ATOM 636 N N . GLU A 1 90 ? 25.952 4.717 -47.690 1.00 96.38 90 GLU A N 1
ATOM 637 C CA . GLU A 1 90 ? 26.297 5.149 -46.335 1.00 96.38 90 GLU A CA 1
ATOM 638 C C . GLU A 1 90 ? 25.309 6.193 -45.805 1.00 96.38 90 GLU A C 1
ATOM 640 O O . GLU A 1 90 ? 24.836 6.077 -44.673 1.00 96.38 90 GLU A O 1
ATOM 645 N N . GLN A 1 91 ? 24.908 7.170 -46.625 1.00 96.75 91 GLN A N 1
ATOM 646 C CA . GLN A 1 91 ? 23.891 8.146 -46.229 1.00 96.75 91 GLN A CA 1
ATOM 647 C C . GLN A 1 91 ? 22.525 7.498 -45.969 1.00 96.75 91 GLN A C 1
ATOM 649 O O . GLN A 1 91 ? 21.850 7.866 -45.004 1.00 96.75 91 GLN A O 1
ATOM 654 N N . ARG A 1 92 ? 22.098 6.537 -46.799 1.00 97.44 92 ARG A N 1
ATOM 655 C CA . ARG A 1 92 ? 20.839 5.798 -46.595 1.00 97.44 92 ARG A CA 1
ATOM 656 C C . ARG A 1 92 ? 20.901 4.959 -45.320 1.00 97.44 92 ARG A C 1
ATOM 658 O O . ARG A 1 92 ? 20.010 5.086 -44.482 1.00 97.44 92 ARG A O 1
ATOM 665 N N . ALA A 1 93 ? 21.985 4.211 -45.117 1.00 97.44 93 ALA A N 1
ATOM 666 C CA . ALA A 1 93 ? 22.213 3.427 -43.907 1.00 97.44 93 ALA A CA 1
ATOM 667 C C . ALA A 1 93 ? 22.235 4.311 -42.647 1.00 97.44 93 ALA A C 1
ATOM 669 O O . ALA A 1 93 ? 21.612 3.971 -41.641 1.00 97.44 93 ALA A O 1
ATOM 670 N N . GLY A 1 94 ? 22.872 5.485 -42.711 1.00 97.88 94 GLY A N 1
ATOM 671 C CA . GLY A 1 94 ? 22.886 6.458 -41.618 1.00 97.88 94 GLY A CA 1
ATOM 672 C C . GLY A 1 94 ? 21.493 6.995 -41.275 1.00 97.88 94 GLY A C 1
ATOM 673 O O . GLY A 1 94 ? 21.134 7.080 -40.100 1.00 97.88 94 GLY A O 1
ATOM 674 N N . ARG A 1 95 ? 20.664 7.302 -42.284 1.00 97.94 95 ARG A N 1
ATOM 675 C CA . ARG A 1 95 ? 19.272 7.745 -42.074 1.00 97.94 95 ARG A CA 1
ATOM 676 C C . ARG A 1 95 ? 18.398 6.637 -41.489 1.00 97.94 95 ARG A C 1
ATOM 678 O O . ARG A 1 95 ? 17.581 6.911 -40.613 1.00 97.94 95 ARG A O 1
ATOM 685 N N . GLU A 1 96 ? 18.563 5.399 -41.942 1.00 97.94 96 GLU A N 1
ATOM 686 C CA . GLU A 1 96 ? 17.844 4.248 -41.386 1.00 97.94 96 GLU A CA 1
ATOM 687 C C . GLU A 1 96 ? 18.249 3.970 -39.937 1.00 97.94 96 GLU A C 1
ATOM 689 O O . GLU A 1 96 ? 17.379 3.775 -39.087 1.00 97.94 96 GLU A O 1
ATOM 694 N N . ALA A 1 97 ? 19.547 4.024 -39.629 1.00 98.00 97 ALA A N 1
ATOM 695 C CA . ALA A 1 97 ? 20.047 3.898 -38.264 1.00 98.00 97 ALA A CA 1
ATOM 696 C C . ALA A 1 97 ? 19.495 5.008 -37.355 1.00 98.00 97 ALA A C 1
ATOM 698 O O . ALA A 1 97 ? 19.044 4.724 -36.245 1.00 98.00 97 ALA A O 1
ATOM 699 N N . ALA A 1 98 ? 19.444 6.254 -37.840 1.00 98.06 98 ALA A N 1
ATOM 700 C CA . ALA A 1 98 ? 18.856 7.371 -37.103 1.00 98.06 98 ALA A CA 1
ATOM 701 C C . ALA A 1 98 ? 17.357 7.159 -36.822 1.00 98.06 98 ALA A C 1
ATOM 703 O O . ALA A 1 98 ? 16.915 7.364 -35.692 1.00 98.06 98 ALA A O 1
ATOM 704 N N . ARG A 1 99 ? 16.585 6.677 -37.809 1.00 98.38 99 ARG A N 1
ATOM 705 C CA . ARG A 1 99 ? 15.159 6.350 -37.628 1.00 98.38 99 ARG A CA 1
ATOM 706 C C . ARG A 1 99 ? 14.945 5.224 -36.620 1.00 98.38 99 ARG A C 1
ATOM 708 O O . ARG A 1 99 ? 14.033 5.321 -35.806 1.00 98.38 99 ARG A O 1
ATOM 715 N N . ARG A 1 100 ? 15.778 4.178 -36.643 1.00 98.12 100 ARG A N 1
ATOM 716 C CA . ARG A 1 100 ? 15.707 3.082 -35.659 1.00 98.12 100 ARG A CA 1
ATOM 717 C C . ARG A 1 100 ? 15.981 3.586 -34.248 1.00 98.12 100 ARG A C 1
ATOM 719 O O . ARG A 1 100 ? 15.202 3.296 -33.350 1.00 98.12 100 ARG A O 1
ATOM 726 N N . LEU A 1 101 ? 17.016 4.407 -34.072 1.00 98.25 101 LEU A N 1
ATOM 727 C CA . LEU A 1 101 ? 17.332 5.000 -32.774 1.00 98.25 101 LEU A CA 1
ATOM 728 C C . LEU A 1 101 ? 16.200 5.911 -32.271 1.00 98.25 101 LEU A C 1
ATOM 730 O O . LEU A 1 101 ? 15.890 5.929 -31.081 1.00 98.25 101 LEU A O 1
ATOM 734 N N . GLU A 1 102 ? 15.568 6.674 -33.163 1.00 98.25 102 GLU A N 1
ATOM 735 C CA . GLU A 1 102 ? 14.418 7.505 -32.809 1.00 98.25 102 GLU A CA 1
ATOM 736 C C . GLU A 1 102 ? 13.200 6.658 -32.413 1.00 98.25 102 GLU A C 1
ATOM 738 O O . GLU A 1 102 ? 12.573 6.938 -31.391 1.00 98.25 102 GLU A O 1
ATOM 743 N N . GLN A 1 103 ? 12.905 5.586 -33.153 1.00 98.25 103 GLN A N 1
ATOM 744 C CA . GLN A 1 103 ? 11.851 4.632 -32.799 1.00 98.25 103 GLN A CA 1
ATOM 745 C C . GLN A 1 103 ? 12.123 3.969 -31.446 1.00 98.25 103 GLN A C 1
ATOM 747 O O . GLN A 1 103 ? 11.233 3.922 -30.600 1.00 98.25 103 GLN A O 1
ATOM 752 N N . GLU A 1 104 ? 13.352 3.520 -31.191 1.00 98.12 104 GLU A N 1
ATOM 753 C CA . GLU A 1 104 ? 13.749 2.959 -29.898 1.00 98.12 104 GLU A CA 1
ATOM 754 C C . GLU A 1 104 ? 13.512 3.968 -28.771 1.00 98.12 104 GLU A C 1
ATOM 756 O O . GLU A 1 104 ? 12.807 3.652 -27.812 1.00 98.12 104 GLU A O 1
ATOM 761 N N . ARG A 1 105 ? 13.960 5.220 -28.929 1.00 98.31 105 ARG A N 1
ATOM 762 C CA . ARG A 1 105 ? 13.710 6.294 -27.950 1.00 98.31 105 ARG A CA 1
ATOM 763 C C . ARG A 1 105 ? 12.224 6.549 -27.717 1.00 98.31 105 ARG A C 1
ATOM 765 O O . ARG A 1 105 ? 11.815 6.748 -26.574 1.00 98.31 105 ARG A O 1
ATOM 772 N N . GLN A 1 106 ? 11.406 6.535 -28.768 1.00 98.06 106 GLN A N 1
ATOM 773 C CA . GLN A 1 106 ? 9.957 6.698 -28.642 1.00 98.06 106 GLN A CA 1
ATOM 774 C C . GLN A 1 106 ? 9.323 5.519 -27.892 1.00 98.06 106 GLN A C 1
ATOM 776 O O . GLN A 1 106 ? 8.511 5.734 -26.988 1.00 98.06 106 GLN A O 1
ATOM 781 N N . THR A 1 107 ? 9.729 4.282 -28.195 1.00 97.94 107 THR A N 1
ATOM 782 C CA . THR A 1 107 ? 9.224 3.096 -27.488 1.00 97.94 107 THR A CA 1
ATOM 783 C C . THR A 1 107 ? 9.653 3.085 -26.024 1.00 97.94 107 THR A C 1
ATOM 785 O O . THR A 1 107 ? 8.820 2.847 -25.153 1.00 97.94 107 THR A O 1
ATOM 788 N N . GLU A 1 108 ? 10.901 3.428 -25.711 1.00 97.94 108 GLU A N 1
ATOM 789 C CA . GLU A 1 108 ? 11.376 3.544 -24.332 1.00 97.94 108 GLU A CA 1
ATOM 790 C C . GLU A 1 108 ? 10.648 4.650 -23.567 1.00 97.94 108 GLU A C 1
ATOM 792 O O . GLU A 1 108 ? 10.227 4.436 -22.430 1.00 97.94 108 GLU A O 1
ATOM 797 N N . ALA A 1 109 ? 10.436 5.813 -24.186 1.00 98.31 109 ALA A N 1
ATOM 798 C CA . ALA A 1 109 ? 9.674 6.896 -23.577 1.00 98.31 109 ALA A CA 1
ATOM 799 C C . ALA A 1 109 ? 8.218 6.486 -23.306 1.00 98.31 109 ALA A C 1
ATOM 801 O O . ALA A 1 109 ? 7.675 6.810 -22.249 1.00 98.31 109 ALA A O 1
ATOM 802 N N . SER A 1 110 ? 7.590 5.744 -24.225 1.00 97.88 110 SER A N 1
ATOM 803 C CA . SER A 1 110 ? 6.236 5.214 -24.025 1.00 97.88 110 SER A CA 1
ATOM 804 C C . SER A 1 110 ? 6.179 4.203 -22.873 1.00 97.88 110 SER A C 1
ATOM 806 O O . SER A 1 110 ? 5.326 4.343 -21.998 1.00 97.88 110 SER A O 1
ATOM 808 N N . LYS A 1 111 ? 7.153 3.284 -22.794 1.00 98.19 111 LYS A N 1
ATOM 809 C CA . LYS A 1 111 ? 7.281 2.305 -21.704 1.00 98.19 111 LYS A CA 1
ATOM 810 C C . LYS A 1 111 ? 7.479 2.984 -20.352 1.00 98.19 111 LYS A C 1
ATOM 812 O O . LYS A 1 111 ? 6.813 2.619 -19.394 1.00 98.19 111 LYS A O 1
ATOM 817 N N . ARG A 1 112 ? 8.328 4.016 -20.274 1.00 98.25 112 ARG A N 1
ATOM 818 C CA . ARG A 1 112 ? 8.535 4.790 -19.034 1.00 98.25 112 ARG A CA 1
ATOM 819 C C . ARG A 1 112 ? 7.251 5.473 -18.564 1.00 98.25 112 ARG A C 1
ATOM 821 O O . ARG A 1 112 ? 6.941 5.428 -17.379 1.00 98.25 112 ARG A O 1
ATOM 828 N N . ARG A 1 113 ? 6.483 6.068 -19.484 1.00 98.38 113 ARG A N 1
ATOM 829 C CA . ARG A 1 113 ? 5.185 6.691 -19.161 1.00 98.38 113 ARG A CA 1
ATOM 830 C C . ARG A 1 113 ? 4.153 5.665 -18.700 1.00 98.38 113 ARG A C 1
ATOM 832 O O . ARG A 1 113 ? 3.332 5.970 -17.840 1.00 98.38 113 ARG A O 1
ATOM 839 N N . GLU A 1 114 ? 4.152 4.474 -19.288 1.00 98.06 114 GLU A N 1
ATOM 840 C CA . GLU A 1 114 ? 3.266 3.387 -18.875 1.00 98.06 114 GLU A CA 1
ATOM 841 C C . GLU A 1 114 ? 3.637 2.849 -17.489 1.00 98.06 114 GLU A C 1
ATOM 843 O O . GLU A 1 114 ? 2.765 2.754 -16.628 1.00 98.06 114 GLU A O 1
ATOM 848 N N . GLU A 1 115 ? 4.924 2.612 -17.236 1.00 98.06 115 GLU A N 1
ATOM 849 C CA . GLU A 1 115 ? 5.429 2.184 -15.929 1.00 98.06 115 GLU A CA 1
ATOM 850 C C . GLU A 1 115 ? 5.125 3.223 -14.837 1.00 98.06 115 GLU A C 1
ATOM 852 O O . GLU A 1 115 ? 4.697 2.877 -13.737 1.00 98.06 115 GLU A O 1
ATOM 857 N N . GLU A 1 116 ? 5.281 4.515 -15.130 1.00 98.31 116 GLU A N 1
ATOM 858 C CA . GLU A 1 116 ? 4.925 5.592 -14.204 1.00 98.31 116 GLU A CA 1
ATOM 859 C C . GLU A 1 116 ? 3.422 5.606 -13.892 1.00 98.31 116 GLU A C 1
ATOM 861 O O . GLU A 1 116 ? 3.026 5.713 -12.729 1.00 98.31 116 GLU A O 1
ATOM 866 N N . ARG A 1 117 ? 2.567 5.409 -14.904 1.00 98.50 117 ARG A N 1
ATOM 867 C CA . ARG A 1 117 ? 1.116 5.267 -14.702 1.00 98.50 117 ARG A CA 1
ATOM 868 C C . ARG A 1 117 ? 0.778 4.041 -13.864 1.00 98.50 117 ARG A C 1
ATOM 870 O O . ARG A 1 117 ? -0.126 4.114 -13.035 1.00 98.50 117 ARG A O 1
ATOM 877 N N . GLU A 1 118 ? 1.469 2.925 -14.060 1.00 98.38 118 GLU A N 1
ATOM 878 C CA . GLU A 1 118 ? 1.273 1.720 -13.256 1.00 98.38 118 GLU A CA 1
ATOM 879 C C . GLU A 1 118 ? 1.684 1.951 -11.797 1.00 98.38 118 GLU A C 1
ATOM 881 O O . GLU A 1 118 ? 0.921 1.631 -10.882 1.00 98.38 118 GLU A O 1
ATOM 886 N N . ARG A 1 119 ? 2.832 2.600 -11.564 1.00 98.12 119 ARG A N 1
ATOM 887 C CA . ARG A 1 119 ? 3.277 3.011 -10.223 1.00 98.12 119 ARG A CA 1
ATOM 888 C C . ARG A 1 119 ? 2.261 3.934 -9.553 1.00 98.12 119 ARG A C 1
ATOM 890 O O . ARG A 1 119 ? 1.961 3.732 -8.375 1.00 98.12 119 ARG A O 1
ATOM 897 N N . GLN A 1 120 ? 1.696 4.884 -10.298 1.00 98.06 120 GLN A N 1
ATOM 898 C CA . GLN A 1 120 ? 0.653 5.779 -9.800 1.00 98.06 120 GLN A CA 1
ATOM 899 C C . GLN A 1 120 ? -0.620 5.008 -9.432 1.00 98.06 120 GLN A C 1
ATOM 901 O O . GLN A 1 120 ? -1.111 5.144 -8.317 1.00 98.06 120 GLN A O 1
ATOM 906 N N . ARG A 1 121 ? -1.106 4.111 -10.302 1.00 98.31 121 ARG A N 1
ATOM 907 C CA . ARG A 1 121 ? -2.269 3.256 -9.998 1.00 98.31 121 ARG A CA 1
ATOM 908 C C . ARG A 1 121 ? -2.034 2.390 -8.762 1.00 98.31 121 ARG A C 1
ATOM 910 O O . ARG A 1 121 ? -2.929 2.248 -7.936 1.00 98.31 121 ARG A O 1
ATOM 917 N N . ALA A 1 122 ? -0.836 1.825 -8.613 1.00 98.00 122 ALA A N 1
ATOM 918 C CA . ALA A 1 122 ? -0.475 1.031 -7.444 1.00 98.00 122 ALA A CA 1
ATOM 919 C C . ALA A 1 122 ? -0.416 1.881 -6.164 1.00 98.00 122 ALA A C 1
ATOM 921 O O . ALA A 1 122 ? -0.806 1.418 -5.092 1.00 98.00 122 ALA A O 1
ATOM 922 N N . HIS A 1 123 ? 0.066 3.122 -6.258 1.00 97.81 123 HIS A N 1
ATOM 923 C CA . HIS A 1 123 ? 0.029 4.074 -5.154 1.00 97.81 123 HIS A CA 1
ATOM 924 C C . HIS A 1 123 ? -1.413 4.418 -4.761 1.00 97.81 123 HIS A C 1
ATOM 926 O O . HIS A 1 123 ? -1.777 4.257 -3.596 1.00 97.81 123 HIS A O 1
ATOM 932 N N . ASP A 1 124 ? -2.250 4.790 -5.725 1.00 97.75 124 ASP A N 1
ATOM 933 C CA . ASP A 1 124 ? -3.645 5.166 -5.486 1.00 97.75 124 ASP A CA 1
ATOM 934 C C . ASP A 1 124 ? -4.458 3.990 -4.924 1.00 97.75 124 ASP A C 1
ATOM 936 O O . ASP A 1 124 ? -5.254 4.168 -4.002 1.00 97.75 124 ASP A O 1
ATOM 940 N N . ALA A 1 125 ? -4.191 2.764 -5.387 1.00 98.25 125 ALA A N 1
ATOM 941 C CA . ALA A 1 125 ? -4.781 1.549 -4.831 1.00 98.25 125 ALA A CA 1
ATOM 942 C C . ALA A 1 125 ? -4.407 1.339 -3.352 1.00 98.25 125 ALA A C 1
ATOM 944 O O . ALA A 1 125 ? -5.274 1.011 -2.541 1.00 98.25 125 ALA A O 1
ATOM 945 N N . ARG A 1 126 ? -3.143 1.576 -2.970 1.00 98.19 126 ARG A N 1
ATOM 946 C CA . ARG A 1 126 ? -2.708 1.500 -1.562 1.00 98.19 126 ARG A CA 1
ATOM 947 C C . ARG A 1 126 ? -3.374 2.570 -0.700 1.00 98.19 126 ARG A C 1
ATOM 949 O O . ARG A 1 126 ? -3.800 2.272 0.413 1.00 98.19 126 ARG A O 1
ATOM 956 N N . VAL A 1 127 ? -3.494 3.797 -1.207 1.00 98.25 127 VAL A N 1
ATOM 957 C CA . VAL A 1 127 ? -4.190 4.887 -0.504 1.00 98.25 127 VAL A CA 1
ATOM 958 C C . VAL A 1 127 ? -5.667 4.541 -0.302 1.00 98.25 127 VAL A C 1
ATOM 960 O O . VAL A 1 127 ? -6.181 4.687 0.808 1.00 98.25 127 VAL A O 1
ATOM 963 N N . ALA A 1 128 ? -6.334 4.013 -1.331 1.00 98.06 128 ALA A N 1
ATOM 964 C CA . ALA A 1 128 ? -7.721 3.565 -1.238 1.00 98.06 128 ALA A CA 1
ATOM 965 C C . ALA A 1 128 ? -7.895 2.426 -0.217 1.00 98.06 128 ALA A C 1
ATOM 967 O O . ALA A 1 128 ? -8.833 2.451 0.580 1.00 98.06 128 ALA A O 1
ATOM 968 N N . GLU A 1 129 ? -6.975 1.458 -0.175 1.00 97.56 129 GLU A N 1
ATOM 969 C CA . GLU A 1 129 ? -6.999 0.374 0.815 1.00 97.56 129 GLU A CA 1
ATOM 970 C C . GLU A 1 129 ? -6.876 0.905 2.254 1.00 97.56 129 GLU A C 1
ATOM 972 O O . GLU A 1 129 ? -7.627 0.488 3.141 1.00 97.56 129 GLU A O 1
ATOM 977 N N . ILE A 1 130 ? -5.964 1.855 2.488 1.00 96.50 130 ILE A N 1
ATOM 978 C CA . ILE A 1 130 ? -5.798 2.509 3.794 1.00 96.50 130 ILE A CA 1
ATOM 979 C C . ILE A 1 130 ? -7.074 3.266 4.180 1.00 96.50 130 ILE A C 1
ATOM 981 O O . ILE A 1 130 ? -7.531 3.143 5.317 1.00 96.50 130 ILE A O 1
ATOM 985 N N . ALA A 1 131 ? -7.682 3.996 3.241 1.00 98.00 131 ALA A N 1
ATOM 986 C CA . ALA A 1 131 ? -8.926 4.725 3.478 1.00 98.00 131 ALA A CA 1
ATOM 987 C C . ALA A 1 131 ? -10.083 3.784 3.855 1.00 98.00 131 ALA A C 1
ATOM 989 O O . ALA A 1 131 ? -10.794 4.044 4.824 1.00 98.00 131 ALA A O 1
ATOM 990 N N . VAL A 1 132 ? -10.235 2.652 3.158 1.00 98.31 132 VAL A N 1
ATOM 991 C CA . VAL A 1 132 ? -11.251 1.635 3.484 1.00 98.31 132 VAL A CA 1
ATOM 992 C C . VAL A 1 132 ? -10.998 1.016 4.858 1.00 98.31 132 VAL A C 1
ATOM 994 O O . VAL A 1 132 ? -11.940 0.816 5.626 1.00 98.31 132 VAL A O 1
ATOM 997 N N . ARG A 1 133 ? -9.738 0.716 5.197 1.00 96.94 133 ARG A N 1
ATOM 998 C CA . ARG A 1 133 ? -9.383 0.187 6.522 1.00 96.94 133 ARG A CA 1
ATOM 999 C C . ARG A 1 133 ? -9.740 1.178 7.626 1.00 96.94 133 ARG A C 1
ATOM 1001 O O . ARG A 1 133 ? -10.345 0.767 8.611 1.00 96.94 133 ARG A O 1
ATOM 1008 N N . LYS A 1 134 ? -9.419 2.459 7.434 1.00 97.62 134 LYS A N 1
ATOM 1009 C CA . LYS A 1 134 ? -9.753 3.523 8.382 1.00 97.62 134 LYS A CA 1
ATOM 1010 C C . LYS A 1 134 ? -11.267 3.674 8.544 1.00 97.62 134 LYS A C 1
ATOM 1012 O O . LYS A 1 134 ? -11.753 3.618 9.661 1.00 97.62 134 LYS A O 1
ATOM 1017 N N . ALA A 1 135 ? -12.021 3.718 7.446 1.00 97.81 135 ALA A N 1
ATOM 1018 C CA . ALA A 1 135 ? -13.482 3.793 7.502 1.00 97.81 135 ALA A CA 1
ATOM 1019 C C . ALA A 1 135 ? -14.112 2.607 8.258 1.00 97.81 135 ALA A C 1
ATOM 1021 O O . ALA A 1 135 ? -15.083 2.774 8.990 1.00 97.81 135 ALA A O 1
ATOM 1022 N N . ARG A 1 136 ? -13.551 1.397 8.120 1.00 96.88 136 ARG A N 1
ATOM 1023 C CA . ARG A 1 136 ? -13.994 0.229 8.900 1.00 96.88 136 ARG A CA 1
ATOM 1024 C C . ARG A 1 136 ? -13.687 0.364 10.390 1.00 96.88 136 ARG A C 1
ATOM 1026 O O . ARG A 1 136 ? -14.506 -0.064 11.194 1.00 96.88 136 ARG A O 1
ATOM 1033 N N . GLN A 1 137 ? -12.528 0.917 10.744 1.00 95.81 137 GLN A N 1
ATOM 1034 C CA . GLN A 1 137 ? -12.174 1.193 12.138 1.00 95.81 137 GLN A CA 1
ATOM 1035 C C . GLN A 1 137 ? -13.111 2.245 12.735 1.00 95.81 137 GLN A C 1
ATOM 1037 O O . GLN A 1 137 ? -13.698 1.986 13.778 1.00 95.81 137 GLN A O 1
ATOM 1042 N N . ASP A 1 138 ? -13.351 3.347 12.025 1.00 96.38 138 ASP A N 1
ATOM 1043 C CA . ASP A 1 138 ? -14.247 4.418 12.470 1.00 96.38 138 ASP A CA 1
ATOM 1044 C C . ASP A 1 138 ? -15.679 3.893 12.704 1.00 96.38 138 ASP A C 1
ATOM 1046 O O . ASP A 1 138 ? -16.277 4.166 13.744 1.00 96.38 138 ASP A O 1
ATOM 1050 N N . MET A 1 139 ? -16.213 3.063 11.795 1.00 95.44 139 MET A N 1
ATOM 1051 C CA . MET A 1 139 ? -17.529 2.431 11.989 1.00 95.44 139 MET A CA 1
ATOM 1052 C C . MET A 1 139 ? -17.550 1.439 13.158 1.00 95.44 139 MET A C 1
ATOM 1054 O O . MET A 1 139 ? -18.565 1.324 13.843 1.00 95.44 139 MET A O 1
ATOM 1058 N N . ALA A 1 140 ? -16.460 0.703 13.387 1.00 93.56 140 ALA A N 1
ATOM 1059 C CA . ALA A 1 140 ? -16.363 -0.208 14.524 1.00 93.56 140 ALA A CA 1
ATOM 1060 C C . ALA A 1 140 ? -16.327 0.562 15.855 1.00 93.56 140 ALA A C 1
ATOM 1062 O O . ALA A 1 140 ? -17.019 0.180 16.797 1.00 93.56 140 ALA A O 1
ATOM 1063 N N . GLU A 1 141 ? -15.584 1.670 15.916 1.00 96.25 141 GLU A N 1
ATOM 1064 C CA . GLU A 1 141 ? -15.554 2.562 17.077 1.00 96.25 141 GLU A CA 1
ATOM 1065 C C . GLU A 1 141 ? -16.916 3.218 17.330 1.00 96.25 141 GLU A C 1
ATOM 1067 O O . GLU A 1 141 ? -17.372 3.269 18.471 1.00 96.25 141 GLU A O 1
ATOM 1072 N N . GLU A 1 142 ? -17.597 3.699 16.288 1.00 97.19 142 GLU A N 1
ATOM 1073 C CA . GLU A 1 142 ? -18.937 4.279 16.415 1.00 97.19 142 GLU A CA 1
ATOM 1074 C C . GLU A 1 142 ? -19.960 3.241 16.896 1.00 97.19 142 GLU A C 1
ATOM 1076 O O . GLU A 1 142 ? -20.730 3.510 17.820 1.00 97.19 142 GLU A O 1
ATOM 1081 N N . ALA A 1 143 ? -19.920 2.025 16.341 1.00 94.88 143 ALA A N 1
ATOM 1082 C CA . ALA A 1 143 ? -20.759 0.922 16.797 1.00 94.88 143 ALA A CA 1
ATOM 1083 C C . ALA A 1 143 ? -20.491 0.572 18.269 1.00 94.88 143 ALA A C 1
ATOM 1085 O O . ALA A 1 143 ? -21.435 0.332 19.023 1.00 94.88 143 ALA A O 1
ATOM 1086 N N . GLN A 1 144 ? -19.226 0.582 18.702 1.00 93.00 144 GLN A N 1
ATOM 1087 C CA . GLN A 1 144 ? -18.870 0.365 20.102 1.00 93.00 144 GLN A CA 1
ATOM 1088 C C . GLN A 1 144 ? -19.425 1.473 21.008 1.00 93.00 144 GLN A C 1
ATOM 1090 O O . GLN A 1 144 ? -20.058 1.159 22.016 1.00 93.00 144 GLN A O 1
ATOM 1095 N N . ARG A 1 145 ? -19.268 2.750 20.631 1.00 96.19 145 ARG A N 1
ATOM 1096 C CA . ARG A 1 145 ? -19.824 3.888 21.388 1.00 96.19 145 ARG A CA 1
ATOM 1097 C C . ARG A 1 145 ? -21.345 3.796 21.521 1.00 96.19 145 ARG A C 1
ATOM 1099 O O . ARG A 1 145 ? -21.887 4.075 22.586 1.00 96.19 145 ARG A O 1
ATOM 1106 N N . GLU A 1 146 ? -22.045 3.370 20.471 1.00 96.50 146 GLU A N 1
ATOM 1107 C CA . GLU A 1 146 ? -23.498 3.170 20.511 1.00 96.50 146 GLU A CA 1
ATOM 1108 C C . GLU A 1 146 ? -23.901 2.019 21.446 1.00 96.50 146 GLU A C 1
ATOM 1110 O O . GLU A 1 146 ? -24.892 2.123 22.174 1.00 96.50 146 GLU A O 1
ATOM 1115 N N . VAL A 1 147 ? -23.137 0.922 21.463 1.00 92.38 147 VAL A N 1
ATOM 1116 C CA . VAL A 1 147 ? -23.358 -0.180 22.412 1.00 92.38 147 VAL A CA 1
ATOM 1117 C C . VAL A 1 147 ? -23.141 0.295 23.847 1.00 92.38 147 VAL A C 1
ATOM 1119 O O . VAL A 1 147 ? -23.997 0.041 24.693 1.00 92.38 147 VAL A O 1
ATOM 1122 N N . GLU A 1 148 ? -22.049 1.010 24.119 1.00 90.94 148 GLU A N 1
ATOM 1123 C CA . GLU A 1 148 ? -21.752 1.584 25.436 1.00 90.94 148 GLU A CA 1
ATOM 1124 C C . GLU A 1 148 ? -22.874 2.526 25.891 1.00 90.94 148 GLU A C 1
ATOM 1126 O O . GLU A 1 148 ? -23.418 2.343 26.982 1.00 90.94 148 GLU A O 1
ATOM 1131 N N . ARG A 1 149 ? -23.330 3.426 25.010 1.00 96.94 149 ARG A N 1
ATOM 1132 C CA . ARG A 1 149 ? -24.472 4.315 25.267 1.00 96.94 149 ARG A CA 1
ATOM 1133 C C . ARG A 1 149 ? -25.735 3.538 25.641 1.00 96.94 149 ARG A C 1
ATOM 1135 O O . ARG A 1 149 ? -26.379 3.847 26.640 1.00 96.94 149 ARG A O 1
ATOM 1142 N N . ARG A 1 150 ? -26.088 2.489 24.889 1.00 92.25 150 ARG A N 1
ATOM 1143 C CA . ARG A 1 150 ? -27.271 1.655 25.186 1.00 92.25 150 ARG A CA 1
ATOM 1144 C C .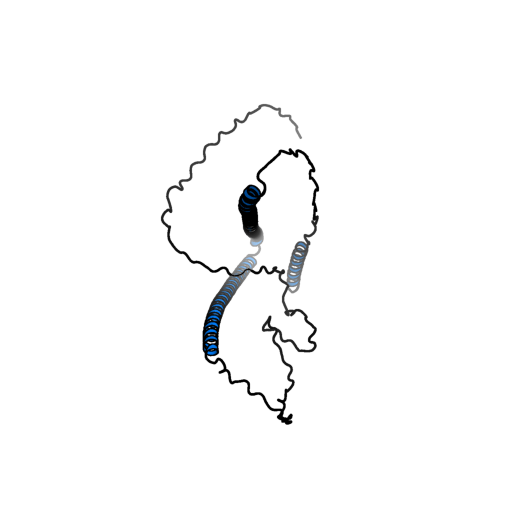 ARG A 1 150 ? -27.136 0.874 26.488 1.00 92.25 150 ARG A C 1
ATOM 1146 O O . ARG A 1 150 ? -28.140 0.634 27.161 1.00 92.25 150 ARG A O 1
ATOM 1153 N N . VAL A 1 151 ? -25.930 0.427 26.828 1.00 89.44 151 VAL A N 1
ATOM 1154 C CA . VAL A 1 151 ? -25.657 -0.248 28.102 1.00 89.44 151 VAL A CA 1
ATOM 1155 C C . VAL A 1 151 ? -25.835 0.730 29.261 1.00 89.44 151 VAL A C 1
ATOM 1157 O O . VAL A 1 151 ? -26.490 0.379 30.242 1.00 89.44 151 VAL A O 1
ATOM 1160 N N . GLU A 1 152 ? -25.331 1.957 29.140 1.00 90.12 152 GLU A N 1
ATOM 1161 C CA . GLU A 1 152 ? -25.525 3.009 30.141 1.00 90.12 152 GLU A CA 1
ATOM 1162 C C . GLU A 1 152 ? -26.998 3.402 30.292 1.00 90.12 152 GLU A C 1
ATOM 1164 O O . GLU A 1 152 ? -27.502 3.433 31.414 1.00 90.12 152 GLU A O 1
ATOM 1169 N N . GLU A 1 153 ? -27.723 3.605 29.189 1.00 93.12 153 GLU A N 1
ATOM 1170 C CA . GLU A 1 153 ? -29.163 3.896 29.210 1.00 93.12 153 GLU A CA 1
ATOM 1171 C C . GLU A 1 153 ? -29.951 2.789 29.935 1.00 93.12 153 GLU A C 1
ATOM 1173 O O . GLU A 1 153 ? -30.773 3.072 30.812 1.00 93.12 153 GLU A O 1
ATOM 1178 N N . ARG A 1 154 ? -29.665 1.511 29.640 1.00 89.75 154 ARG A N 1
ATOM 1179 C CA . ARG A 1 154 ? -30.292 0.377 30.344 1.00 89.75 154 ARG A CA 1
ATOM 1180 C C . ARG A 1 154 ? -29.901 0.319 31.815 1.00 89.75 154 ARG A C 1
ATOM 1182 O O . ARG A 1 154 ? -30.765 0.062 32.649 1.00 89.75 154 ARG A O 1
ATOM 1189 N N . ARG A 1 155 ? -28.630 0.562 32.147 1.00 84.88 155 ARG A N 1
ATOM 1190 C CA . ARG A 1 155 ? -28.148 0.601 33.535 1.00 84.88 155 ARG A CA 1
ATOM 1191 C C . ARG A 1 155 ? -28.892 1.670 34.331 1.00 84.88 155 ARG A C 1
ATOM 1193 O O . ARG A 1 155 ? -29.365 1.380 35.425 1.00 84.88 155 ARG A O 1
ATOM 1200 N N . LEU A 1 156 ? -29.025 2.877 33.784 1.00 88.56 156 LEU A N 1
ATOM 1201 C CA . LEU A 1 156 ? -29.762 3.972 34.418 1.00 88.56 156 LEU A CA 1
ATOM 1202 C C . LEU A 1 156 ? -31.249 3.635 34.570 1.00 88.56 156 LEU A C 1
ATOM 1204 O O . LEU A 1 156 ? -31.817 3.871 35.633 1.00 88.56 156 LEU A O 1
ATOM 1208 N N . SER A 1 157 ? -31.862 3.018 33.556 1.00 91.75 157 SER A N 1
ATOM 1209 C CA . SER A 1 157 ? -33.247 2.538 33.635 1.00 91.75 157 SER A CA 1
ATOM 1210 C C . SER A 1 157 ? -33.441 1.494 34.742 1.00 91.75 157 SER A C 1
ATOM 1212 O O . SER A 1 157 ? -34.396 1.598 35.510 1.00 91.75 157 SER A O 1
ATOM 1214 N N . TRP A 1 158 ? -32.523 0.533 34.880 1.00 87.19 158 TRP A N 1
ATOM 1215 C CA . TRP A 1 158 ? -32.559 -0.463 35.955 1.00 87.19 158 TRP A CA 1
ATOM 1216 C C . TRP A 1 158 ? -32.356 0.154 37.335 1.00 87.19 158 TRP A C 1
ATOM 1218 O O . TRP A 1 158 ? -33.043 -0.236 38.271 1.00 87.19 158 TRP A O 1
ATOM 1228 N N . LEU A 1 159 ? -31.453 1.129 37.472 1.00 81.81 159 LEU A N 1
ATOM 1229 C CA . LEU A 1 159 ? -31.265 1.848 38.733 1.00 81.81 159 LEU A CA 1
ATOM 1230 C C . LEU A 1 159 ? -32.512 2.653 39.116 1.00 81.81 159 LEU A C 1
ATOM 1232 O O . LEU A 1 159 ? -32.897 2.647 40.282 1.00 81.81 159 LEU A O 1
ATOM 1236 N N . ALA A 1 160 ? -33.170 3.296 38.149 1.00 85.69 160 ALA A N 1
ATOM 1237 C CA . ALA A 1 160 ? -34.423 4.007 38.384 1.00 85.69 160 ALA A CA 1
ATOM 1238 C C . ALA A 1 160 ? -35.547 3.053 38.826 1.00 85.69 160 ALA A C 1
ATOM 1240 O O . ALA A 1 160 ? -36.257 3.347 39.786 1.00 85.69 160 ALA A O 1
ATOM 1241 N N . GLN A 1 161 ? -35.671 1.890 38.177 1.00 84.94 161 GLN A N 1
ATOM 1242 C CA . GLN A 1 161 ? -36.648 0.868 38.559 1.00 84.94 161 GLN A CA 1
ATOM 1243 C C . GLN A 1 161 ? -36.346 0.280 39.944 1.00 84.94 161 GLN A C 1
ATOM 1245 O O . GLN A 1 161 ? -37.236 0.200 40.787 1.00 84.94 161 GLN A O 1
ATOM 1250 N N . ALA A 1 162 ? -35.085 -0.063 40.212 1.00 78.62 162 ALA A N 1
ATOM 1251 C CA . ALA A 1 162 ? -34.657 -0.553 41.516 1.00 78.62 162 ALA A CA 1
ATOM 1252 C C . ALA A 1 162 ? -34.898 0.489 42.614 1.00 78.62 162 ALA A C 1
ATOM 1254 O O . ALA A 1 162 ? -35.314 0.116 43.700 1.00 78.62 162 ALA A O 1
ATOM 1255 N N . GLY A 1 163 ? -34.695 1.783 42.341 1.00 79.88 163 GLY A N 1
ATOM 1256 C CA . GLY A 1 163 ? -35.014 2.867 43.273 1.00 79.88 163 GLY A CA 1
ATOM 1257 C C . GLY A 1 163 ? -36.504 2.941 43.620 1.00 79.88 163 GLY A C 1
ATOM 1258 O O . GLY A 1 163 ? -36.841 3.144 44.781 1.00 79.88 163 GLY A O 1
ATOM 1259 N N . ALA A 1 164 ? -37.387 2.706 42.645 1.00 82.69 164 ALA A N 1
ATOM 1260 C CA . ALA A 1 164 ? -38.831 2.647 42.876 1.00 82.69 164 ALA A CA 1
ATOM 1261 C C . ALA A 1 164 ? -39.259 1.406 43.688 1.00 82.69 164 ALA A C 1
ATOM 1263 O O . ALA A 1 164 ? -40.200 1.477 44.472 1.00 82.69 164 ALA A O 1
ATOM 1264 N N . GLU A 1 165 ? -38.569 0.273 43.527 1.00 78.69 165 GLU A N 1
ATOM 1265 C CA . GLU A 1 165 ? -38.852 -0.975 44.258 1.00 78.69 165 GLU A CA 1
ATOM 1266 C C . GLU A 1 165 ? -38.142 -1.047 45.631 1.00 78.69 165 GLU A C 1
ATOM 1268 O O . GLU A 1 165 ? -38.554 -1.787 46.528 1.00 78.69 165 GLU A O 1
ATOM 1273 N N . ALA A 1 166 ? -37.074 -0.269 45.818 1.00 62.09 166 ALA A N 1
ATOM 1274 C CA . ALA A 1 166 ? -36.179 -0.310 46.971 1.00 62.09 166 ALA A CA 1
ATOM 1275 C C . ALA A 1 166 ? -36.787 0.180 48.286 1.00 62.09 166 ALA A C 1
ATOM 1277 O O . ALA A 1 166 ? -36.295 -0.223 49.345 1.00 62.09 166 ALA A O 1
ATOM 1278 N N . GLU A 1 167 ? -37.858 0.980 48.254 1.00 64.62 167 GLU A N 1
ATOM 1279 C CA . GLU A 1 167 ? -38.585 1.360 49.475 1.00 64.62 167 GLU A CA 1
ATOM 1280 C C . GLU A 1 167 ? -39.090 0.125 50.254 1.00 64.62 167 GLU A C 1
ATOM 1282 O O . GLU A 1 167 ? -39.337 0.215 51.455 1.00 64.62 167 GLU A O 1
ATOM 1287 N N . ALA A 1 168 ? -39.153 -1.054 49.617 1.00 62.00 168 ALA A N 1
ATOM 1288 C CA . ALA A 1 168 ? -39.570 -2.303 50.244 1.00 62.00 168 ALA A CA 1
ATOM 1289 C C . ALA A 1 168 ? -38.436 -3.186 50.824 1.00 62.00 168 ALA A C 1
ATOM 1291 O O . ALA A 1 168 ? -38.738 -4.028 51.671 1.00 62.00 168 ALA A O 1
ATOM 1292 N N . MET A 1 169 ? -37.158 -3.072 50.407 1.00 71.94 169 MET A N 1
ATOM 1293 C CA . MET A 1 169 ? -36.111 -4.061 50.780 1.00 71.94 169 MET A CA 1
ATOM 1294 C C . MET A 1 169 ? -34.658 -3.516 50.862 1.00 71.94 169 MET A C 1
ATOM 1296 O O . MET A 1 169 ? -33.830 -3.799 49.990 1.00 71.94 169 MET A O 1
ATOM 1300 N N . PRO A 1 170 ? -34.265 -2.844 51.964 1.00 77.38 170 PRO A N 1
ATOM 1301 C CA . PRO A 1 170 ? -32.921 -2.266 52.135 1.00 77.38 170 PRO A CA 1
ATOM 1302 C C . PRO A 1 170 ? -31.778 -3.299 52.182 1.00 77.38 170 PRO A C 1
ATOM 1304 O O . PRO A 1 170 ? -30.660 -3.019 51.753 1.00 77.38 170 PRO A O 1
ATOM 1307 N N . VAL A 1 171 ? -32.045 -4.524 52.651 1.00 81.38 171 VAL A N 1
ATOM 1308 C CA . VAL A 1 171 ? -31.030 -5.593 52.738 1.00 81.38 171 VAL A CA 1
ATOM 1309 C C . VAL A 1 171 ? -30.579 -6.062 51.350 1.00 81.38 171 VAL A C 1
ATOM 1311 O O . VAL A 1 171 ? -29.399 -6.355 51.148 1.00 81.38 171 VAL A O 1
ATOM 1314 N N . ILE A 1 172 ? -31.493 -6.099 50.374 1.00 78.38 172 ILE A N 1
ATOM 1315 C CA . ILE A 1 172 ? -31.167 -6.512 49.003 1.00 78.38 172 ILE A CA 1
ATOM 1316 C C . ILE A 1 172 ? -30.269 -5.471 48.335 1.00 78.38 172 ILE A C 1
ATOM 1318 O O . ILE A 1 172 ? -29.293 -5.849 47.691 1.00 78.38 172 ILE A O 1
ATOM 1322 N N . LEU A 1 173 ? -30.531 -4.177 48.544 1.00 78.25 173 LEU A N 1
ATOM 1323 C CA . LEU A 1 173 ? -29.668 -3.110 48.032 1.00 78.25 173 LEU A CA 1
ATOM 1324 C C . LEU A 1 173 ? -28.240 -3.195 48.584 1.00 78.25 173 LEU A C 1
ATOM 1326 O O . LEU A 1 173 ? -27.283 -3.001 47.836 1.00 78.25 173 LEU A O 1
ATOM 1330 N N . GLN A 1 174 ? -28.081 -3.526 49.867 1.00 84.19 174 GLN A N 1
ATOM 1331 C CA . GLN A 1 174 ? -26.757 -3.658 50.472 1.00 84.19 174 GLN A CA 1
ATOM 1332 C C . GLN A 1 174 ? -25.991 -4.890 49.970 1.00 84.19 174 GLN A C 1
ATOM 1334 O O . GLN A 1 174 ? -24.785 -4.818 49.742 1.00 84.19 174 GLN A O 1
ATOM 1339 N N . LEU A 1 175 ? -26.673 -6.015 49.744 1.00 80.69 175 LEU A N 1
ATOM 1340 C CA . LEU A 1 175 ? -26.056 -7.186 49.111 1.00 80.69 175 LEU A CA 1
ATOM 1341 C C . LEU A 1 175 ? -25.702 -6.919 47.642 1.00 80.69 175 LEU A C 1
ATOM 1343 O O . LEU A 1 175 ? -24.639 -7.333 47.181 1.00 80.69 175 LEU A O 1
ATOM 1347 N N . ALA A 1 176 ? -26.562 -6.203 46.914 1.00 80.94 176 ALA A N 1
ATOM 1348 C CA . ALA A 1 176 ? -26.314 -5.826 45.528 1.00 80.94 176 ALA A CA 1
ATOM 1349 C C . ALA A 1 176 ? -25.108 -4.882 45.396 1.00 80.94 176 ALA A C 1
ATOM 1351 O O . ALA A 1 176 ? -24.287 -5.081 44.503 1.00 80.94 176 ALA A O 1
ATOM 1352 N N . SER A 1 177 ? -24.948 -3.908 46.300 1.00 83.69 177 SER A N 1
ATOM 1353 C CA . SER A 1 177 ? -23.789 -3.005 46.287 1.00 83.69 177 SER A CA 1
ATOM 1354 C C . SER A 1 177 ? -22.479 -3.726 46.620 1.00 83.69 177 SER A C 1
ATOM 1356 O O . SER A 1 177 ? -21.468 -3.492 45.959 1.00 83.69 177 SER A O 1
ATOM 1358 N N . GLN A 1 178 ? -22.495 -4.666 47.572 1.00 87.81 178 GLN A N 1
ATOM 1359 C CA . GLN A 1 178 ? -21.329 -5.505 47.872 1.00 87.81 178 GLN A CA 1
ATOM 1360 C C . GLN A 1 178 ? -20.947 -6.406 46.691 1.00 87.81 178 GLN A C 1
ATOM 1362 O O . GLN A 1 178 ? -19.768 -6.515 46.357 1.00 87.81 178 GLN A O 1
ATOM 1367 N N . LEU A 1 179 ? -21.929 -7.025 46.026 1.00 85.81 179 LEU A N 1
ATOM 1368 C CA . LEU A 1 179 ? -21.681 -7.826 44.824 1.00 85.81 179 LEU A CA 1
ATOM 1369 C C . LEU A 1 179 ? -21.142 -6.977 43.668 1.00 85.81 179 LEU A C 1
ATOM 1371 O O . LEU A 1 179 ? -20.218 -7.419 42.989 1.00 85.81 179 LEU A O 1
ATOM 1375 N N . ALA A 1 180 ? -21.669 -5.765 43.467 1.00 82.88 180 ALA A N 1
ATOM 1376 C CA . ALA A 1 180 ? -21.165 -4.840 42.455 1.00 82.88 180 ALA A CA 1
ATOM 1377 C C . ALA A 1 180 ? -19.685 -4.498 42.694 1.00 82.88 180 ALA A C 1
ATOM 1379 O O . ALA A 1 180 ? -18.885 -4.635 41.774 1.00 82.88 180 ALA A O 1
ATOM 1380 N N . ALA A 1 181 ? -19.300 -4.181 43.935 1.00 86.50 181 ALA A N 1
ATOM 1381 C CA . ALA A 1 181 ? -17.909 -3.886 44.287 1.00 86.50 181 ALA A CA 1
ATOM 1382 C C . ALA A 1 181 ? -16.962 -5.079 44.045 1.00 86.50 181 ALA A C 1
ATOM 1384 O O . ALA A 1 181 ? -15.845 -4.910 43.555 1.00 86.50 181 ALA A O 1
ATOM 1385 N N . ILE A 1 182 ? -17.406 -6.306 44.347 1.00 89.50 182 ILE A N 1
ATOM 1386 C CA . ILE A 1 182 ? -16.616 -7.520 44.081 1.00 89.50 182 ILE A CA 1
ATOM 1387 C C . ILE A 1 182 ? -16.445 -7.734 42.573 1.00 89.50 182 ILE A C 1
ATOM 1389 O O . ILE A 1 182 ? -15.349 -8.067 42.120 1.00 89.50 182 ILE A O 1
ATOM 1393 N N . LEU A 1 183 ? -17.509 -7.548 41.789 1.00 87.62 183 LEU A N 1
ATOM 1394 C CA . LEU A 1 183 ? -17.459 -7.708 40.336 1.00 87.62 183 LEU A CA 1
ATOM 1395 C C . LEU A 1 183 ? -16.598 -6.629 39.665 1.00 87.62 183 LEU A C 1
ATOM 1397 O O . LEU A 1 183 ? -15.846 -6.955 38.750 1.00 87.62 183 LEU A O 1
ATOM 1401 N N . GLU A 1 184 ? -16.655 -5.380 40.135 1.00 88.25 184 GLU A N 1
ATOM 1402 C CA . GLU A 1 184 ? -15.767 -4.298 39.690 1.00 88.25 184 GLU A CA 1
ATOM 1403 C C . GLU A 1 184 ? -14.301 -4.637 39.990 1.00 88.25 184 GLU A C 1
ATOM 1405 O O . GLU A 1 184 ? -13.476 -4.640 39.079 1.00 88.25 184 GLU A O 1
ATOM 1410 N N . SER A 1 185 ? -13.990 -5.081 41.213 1.00 90.00 185 SER A N 1
ATOM 1411 C CA . SER A 1 185 ? -12.635 -5.518 41.578 1.00 90.00 185 SER A CA 1
ATOM 1412 C C . SER A 1 185 ? -12.128 -6.686 40.716 1.00 90.00 185 SER A C 1
ATOM 1414 O O . SER A 1 185 ? -10.965 -6.699 40.292 1.00 90.00 185 SER A O 1
ATOM 1416 N N . GLN A 1 186 ? -12.987 -7.664 40.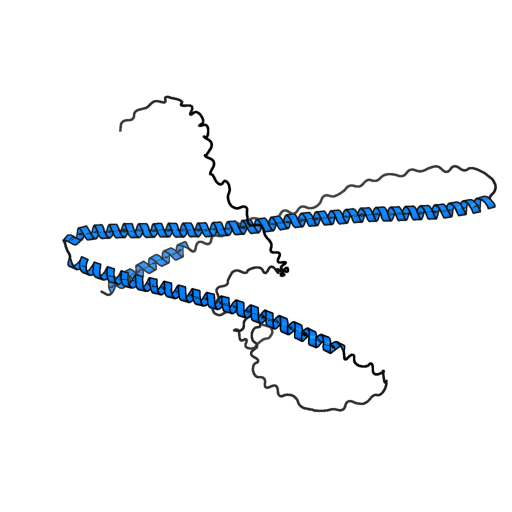405 1.00 87.75 186 GLN A N 1
ATOM 1417 C CA . GLN A 1 186 ? -12.622 -8.761 39.504 1.00 87.75 186 GLN A CA 1
ATOM 1418 C C . GLN A 1 186 ? -12.380 -8.275 38.075 1.00 87.75 186 GLN A C 1
ATOM 1420 O O . GLN A 1 186 ? -11.426 -8.724 37.435 1.00 87.75 186 GLN A O 1
ATOM 1425 N N . ARG A 1 187 ? -13.210 -7.353 37.578 1.00 89.25 187 ARG A N 1
ATOM 1426 C CA . ARG A 1 187 ? -13.044 -6.754 36.252 1.00 89.25 187 ARG A CA 1
ATOM 1427 C C . ARG A 1 187 ? -11.726 -5.988 36.157 1.00 89.25 187 ARG A C 1
ATOM 1429 O O . ARG A 1 187 ? -10.980 -6.217 35.209 1.00 89.25 187 ARG A O 1
ATOM 1436 N N . ASP A 1 188 ? -11.396 -5.161 37.141 1.00 90.75 188 ASP A N 1
ATOM 1437 C CA . ASP A 1 188 ? -10.148 -4.385 37.161 1.00 90.75 188 ASP A CA 1
ATOM 1438 C C . ASP A 1 188 ? -8.913 -5.292 37.189 1.00 90.75 188 ASP A C 1
ATOM 1440 O O . ASP A 1 188 ? -7.922 -5.055 36.489 1.00 90.75 188 ASP A O 1
ATOM 1444 N N . THR A 1 189 ? -9.000 -6.396 37.934 1.00 91.62 189 THR A N 1
ATOM 1445 C CA . THR A 1 189 ? -7.955 -7.426 37.963 1.00 91.62 189 THR A CA 1
ATOM 1446 C C . THR A 1 189 ? -7.795 -8.096 36.595 1.00 91.62 189 THR A C 1
ATOM 1448 O O . THR A 1 189 ? -6.671 -8.279 36.126 1.00 91.62 189 THR A O 1
ATOM 1451 N N . GLN A 1 190 ? -8.898 -8.431 35.914 1.00 88.00 190 GLN A N 1
ATOM 1452 C CA . GLN A 1 190 ? -8.857 -9.003 34.562 1.00 88.00 190 GLN A CA 1
ATOM 1453 C C . GLN A 1 190 ? -8.291 -8.021 33.534 1.00 88.00 190 GLN A C 1
ATOM 1455 O O . GLN A 1 190 ? -7.472 -8.417 32.707 1.00 88.00 190 GLN A O 1
ATOM 1460 N N . ILE A 1 191 ? -8.679 -6.746 33.608 1.00 88.88 191 ILE A N 1
ATOM 1461 C CA . ILE A 1 191 ? -8.157 -5.687 32.740 1.00 88.88 191 ILE A CA 1
ATOM 1462 C C . ILE A 1 191 ? -6.650 -5.547 32.949 1.00 88.88 191 ILE A C 1
ATOM 1464 O O . ILE A 1 191 ? -5.895 -5.542 31.979 1.00 88.88 191 ILE A O 1
ATOM 1468 N N . THR A 1 192 ? -6.190 -5.498 34.198 1.00 93.75 192 THR A N 1
ATOM 1469 C CA . THR A 1 192 ? -4.759 -5.388 34.508 1.00 93.75 192 THR A CA 1
ATOM 1470 C C . THR A 1 192 ? -3.994 -6.616 34.014 1.00 93.75 192 THR A C 1
ATOM 1472 O O . THR A 1 192 ? -2.936 -6.479 33.404 1.00 93.75 192 THR A O 1
ATOM 1475 N N . MET A 1 193 ? -4.544 -7.820 34.196 1.00 93.44 193 MET A N 1
ATOM 1476 C CA . MET A 1 193 ? -3.948 -9.051 33.672 1.00 93.44 193 MET A CA 1
ATOM 1477 C C . MET A 1 193 ? -3.846 -9.035 32.140 1.00 93.44 193 MET A C 1
ATOM 1479 O O . MET A 1 193 ? -2.808 -9.421 31.606 1.00 93.44 193 MET A O 1
ATOM 1483 N N . MET A 1 194 ? -4.870 -8.546 31.433 1.00 92.38 194 MET A N 1
ATOM 1484 C CA . MET A 1 194 ? -4.834 -8.371 29.976 1.00 92.38 194 MET A CA 1
ATOM 1485 C C . MET A 1 194 ? -3.727 -7.406 29.538 1.00 92.38 194 MET A C 1
ATOM 1487 O O . MET A 1 194 ? -2.922 -7.770 28.686 1.00 92.38 194 MET A O 1
ATOM 1491 N N . HIS A 1 195 ? -3.606 -6.239 30.176 1.00 90.12 195 HIS A N 1
ATOM 1492 C CA . HIS A 1 195 ? -2.539 -5.277 29.867 1.00 90.12 195 HIS A CA 1
ATOM 1493 C C . HIS A 1 195 ? -1.139 -5.851 30.137 1.00 90.12 195 HIS A C 1
ATOM 1495 O O . HIS A 1 195 ? -0.210 -5.618 29.365 1.00 90.12 195 HIS A O 1
ATOM 1501 N N . VAL A 1 196 ? -0.970 -6.642 31.204 1.00 94.75 196 VAL A N 1
ATOM 1502 C CA . VAL A 1 196 ? 0.297 -7.338 31.486 1.00 94.75 196 VAL A CA 1
ATOM 1503 C C . VAL A 1 196 ? 0.610 -8.369 30.399 1.00 94.75 196 VAL A C 1
ATOM 1505 O O . VAL A 1 196 ? 1.752 -8.448 29.947 1.00 94.75 196 VAL A O 1
ATOM 1508 N N . LEU A 1 197 ? -0.380 -9.142 29.944 1.00 92.88 197 LEU A N 1
ATOM 1509 C CA . LEU A 1 197 ? -0.196 -10.113 28.861 1.00 92.88 197 LEU A CA 1
ATOM 1510 C C . LEU A 1 197 ? 0.156 -9.434 27.531 1.00 92.88 197 LEU A C 1
ATOM 1512 O O . LEU A 1 197 ? 1.075 -9.890 26.851 1.00 92.88 197 LEU A O 1
ATOM 1516 N N . GLU A 1 198 ? -0.513 -8.332 27.191 1.00 92.12 198 GLU A N 1
ATOM 1517 C CA . GLU A 1 198 ? -0.195 -7.517 26.013 1.00 92.12 198 GLU A CA 1
ATOM 1518 C C . GLU A 1 198 ? 1.219 -6.928 26.102 1.00 92.12 198 GLU A C 1
ATOM 1520 O O . GLU A 1 198 ? 1.985 -7.015 25.140 1.00 92.12 198 GLU A O 1
ATOM 1525 N N . GLY A 1 199 ? 1.618 -6.422 27.273 1.00 93.94 199 GLY A N 1
ATOM 1526 C CA . GLY A 1 199 ? 2.975 -5.937 27.526 1.00 93.94 199 GLY A CA 1
ATOM 1527 C C . GLY A 1 199 ? 4.038 -7.026 27.348 1.00 93.94 199 GLY A C 1
ATOM 1528 O O . GLY A 1 199 ? 5.034 -6.821 26.651 1.00 93.94 199 GLY A O 1
ATOM 1529 N N . LEU A 1 200 ? 3.805 -8.222 27.901 1.00 95.69 200 LEU A N 1
ATOM 1530 C CA . LEU A 1 200 ? 4.691 -9.379 27.723 1.00 95.69 200 LEU A CA 1
ATOM 1531 C C . LEU A 1 200 ? 4.749 -9.844 26.262 1.00 95.69 200 LEU A C 1
ATOM 1533 O O . LEU A 1 200 ? 5.803 -10.275 25.787 1.00 95.69 200 LEU A O 1
ATOM 1537 N N . GLN A 1 201 ? 3.639 -9.763 25.529 1.00 93.00 201 GLN A N 1
ATOM 1538 C CA . GLN A 1 201 ? 3.617 -10.077 24.105 1.00 93.00 201 GLN A CA 1
ATOM 1539 C C . GLN A 1 201 ? 4.422 -9.052 23.297 1.00 93.00 201 GLN A C 1
ATOM 1541 O O . GLN A 1 201 ? 5.246 -9.455 22.472 1.00 93.00 201 GLN A O 1
ATOM 1546 N N . GLY A 1 202 ? 4.263 -7.758 23.589 1.00 93.31 202 GLY A N 1
ATOM 1547 C CA . GLY A 1 202 ? 5.062 -6.683 23.004 1.00 93.31 202 GLY A CA 1
ATOM 1548 C C . GLY A 1 202 ? 6.559 -6.864 23.267 1.00 93.31 202 GLY A C 1
ATOM 1549 O O . GLY A 1 202 ? 7.366 -6.755 22.343 1.00 93.31 202 GLY A O 1
ATOM 1550 N N . GLN A 1 203 ? 6.936 -7.255 24.489 1.00 93.31 203 GLN A N 1
ATOM 1551 C CA . GLN A 1 203 ? 8.321 -7.584 24.832 1.00 93.31 203 GLN A CA 1
ATOM 1552 C C . GLN A 1 203 ? 8.851 -8.763 24.001 1.00 93.31 203 GLN A C 1
ATOM 1554 O O . GLN A 1 203 ? 9.921 -8.661 23.403 1.00 93.31 203 GLN A O 1
ATOM 1559 N N . ARG A 1 204 ? 8.089 -9.858 23.878 1.00 94.56 204 ARG A N 1
ATOM 1560 C CA . ARG A 1 204 ? 8.475 -11.018 23.048 1.00 94.56 204 ARG A CA 1
ATOM 1561 C C . ARG A 1 204 ? 8.583 -10.679 21.563 1.00 94.56 204 ARG A C 1
ATOM 1563 O O . ARG A 1 204 ? 9.340 -11.317 20.830 1.00 94.56 204 ARG A O 1
ATOM 1570 N N . GLU A 1 205 ? 7.781 -9.745 21.067 1.00 93.88 205 GLU A N 1
ATOM 1571 C CA . GLU A 1 205 ? 7.886 -9.258 19.691 1.00 93.88 205 GLU A CA 1
ATOM 1572 C C . GLU A 1 205 ? 9.123 -8.380 19.497 1.00 93.88 205 GLU A C 1
ATOM 1574 O O . GLU A 1 205 ? 9.827 -8.550 18.501 1.00 93.88 205 GLU A O 1
ATOM 1579 N N . ALA A 1 206 ? 9.439 -7.509 20.456 1.00 93.00 206 ALA A N 1
ATOM 1580 C CA . ALA A 1 206 ? 10.666 -6.718 20.450 1.00 93.00 206 ALA A CA 1
ATOM 1581 C C . ALA A 1 206 ? 11.920 -7.610 20.503 1.00 93.00 206 ALA A C 1
ATOM 1583 O O . ALA A 1 206 ? 12.831 -7.432 19.693 1.00 93.00 206 ALA A O 1
ATOM 1584 N N . GLU A 1 207 ? 11.935 -8.628 21.369 1.00 96.19 207 GLU A N 1
ATOM 1585 C CA . GLU A 1 207 ? 13.001 -9.637 21.428 1.00 96.19 207 GLU A CA 1
ATOM 1586 C C . GLU A 1 207 ? 13.153 -10.373 20.091 1.00 96.19 207 GLU A C 1
ATOM 1588 O O . GLU A 1 207 ? 14.265 -10.528 19.588 1.00 96.19 207 GLU A O 1
ATOM 1593 N N . ARG A 1 208 ? 12.042 -10.763 19.448 1.00 96.69 208 ARG A N 1
ATOM 1594 C CA . ARG A 1 208 ? 12.077 -11.392 18.117 1.00 96.69 208 ARG A CA 1
ATOM 1595 C C . ARG A 1 208 ? 12.642 -10.468 17.038 1.00 96.69 208 ARG A C 1
ATOM 1597 O O . ARG A 1 208 ? 13.402 -10.941 16.197 1.00 96.69 208 ARG A O 1
ATOM 1604 N N . ARG A 1 209 ? 12.317 -9.170 17.061 1.00 96.25 209 ARG A N 1
ATOM 1605 C CA . ARG A 1 209 ? 12.899 -8.184 16.129 1.00 96.25 209 ARG A CA 1
ATOM 1606 C C . ARG A 1 209 ? 14.403 -8.038 16.350 1.00 96.25 209 ARG A C 1
ATOM 1608 O O . ARG A 1 209 ? 15.155 -8.082 15.384 1.00 96.25 209 ARG A O 1
ATOM 1615 N N . MET A 1 210 ? 14.843 -7.936 17.604 1.00 96.31 210 MET A N 1
ATOM 1616 C CA . MET A 1 210 ? 16.264 -7.846 17.950 1.00 96.31 210 MET A CA 1
ATOM 1617 C C . MET A 1 210 ? 17.039 -9.091 17.499 1.00 96.31 210 MET A C 1
ATOM 1619 O O . MET A 1 210 ? 18.094 -8.970 16.881 1.00 96.31 210 MET A O 1
ATOM 1623 N N . LEU A 1 211 ? 16.492 -10.287 17.739 1.00 96.19 211 LEU A N 1
ATOM 1624 C CA . LEU A 1 211 ? 17.073 -11.540 17.251 1.00 96.19 211 LEU A CA 1
ATOM 1625 C C . LEU A 1 211 ? 17.137 -11.588 15.718 1.00 96.19 211 LEU A C 1
ATOM 1627 O O . LEU A 1 211 ? 18.115 -12.098 15.177 1.00 96.19 211 LEU A O 1
ATOM 1631 N N . GLY A 1 212 ? 16.139 -11.034 15.023 1.00 95.31 212 GLY A N 1
ATOM 1632 C CA . GLY A 1 212 ? 16.152 -10.882 13.566 1.00 95.31 212 GLY A CA 1
ATOM 1633 C C . GLY A 1 212 ? 17.322 -10.024 13.078 1.00 95.31 212 GLY A C 1
ATOM 1634 O O . GLY A 1 212 ? 18.097 -10.475 12.239 1.00 95.31 212 GLY A O 1
ATOM 1635 N N . VAL A 1 213 ? 17.516 -8.845 13.675 1.00 95.94 213 VAL A N 1
ATOM 1636 C CA . VAL A 1 213 ? 18.635 -7.943 13.345 1.00 95.94 213 VAL A CA 1
ATOM 1637 C C . VAL A 1 213 ? 19.989 -8.605 13.618 1.00 95.94 213 VAL A C 1
ATOM 1639 O O . VAL A 1 213 ? 20.896 -8.542 12.788 1.00 95.94 213 VAL A O 1
ATOM 1642 N N . LEU A 1 214 ? 20.136 -9.296 14.755 1.00 96.75 214 LEU A N 1
ATOM 1643 C CA . LEU A 1 214 ? 21.359 -10.042 15.068 1.00 96.75 214 LEU A CA 1
ATOM 1644 C C . LEU A 1 214 ? 21.620 -11.162 14.053 1.00 96.75 214 LEU A C 1
ATOM 1646 O O . LEU A 1 214 ? 22.764 -11.381 13.655 1.00 96.75 214 LEU A O 1
ATOM 1650 N N . HIS A 1 215 ? 20.573 -11.859 13.610 1.00 96.81 215 HIS A N 1
ATOM 1651 C CA . HIS A 1 215 ? 20.687 -12.909 12.605 1.00 96.81 215 HIS A CA 1
ATOM 1652 C C . HIS A 1 215 ? 21.146 -12.358 11.248 1.00 96.81 215 HIS A C 1
ATOM 1654 O O . HIS A 1 215 ? 22.062 -12.917 10.646 1.00 96.81 215 HIS A O 1
ATOM 1660 N N . GLU A 1 216 ? 20.569 -11.245 10.794 1.00 94.31 216 GLU A N 1
ATOM 1661 C CA . GLU A 1 216 ? 20.984 -10.552 9.567 1.00 94.31 216 GLU A CA 1
ATOM 1662 C C . GLU A 1 216 ? 22.443 -10.075 9.649 1.00 94.31 216 GLU A C 1
ATOM 1664 O O . GLU A 1 216 ? 23.223 -10.283 8.715 1.00 94.31 216 GLU A O 1
ATOM 1669 N N . GLY A 1 217 ? 22.854 -9.523 10.795 1.00 95.81 217 GLY A N 1
ATOM 1670 C CA . GLY A 1 217 ? 24.241 -9.128 11.045 1.00 95.81 217 GLY A CA 1
ATOM 1671 C C . GLY A 1 217 ? 25.219 -10.304 10.956 1.00 95.81 217 GLY A C 1
ATOM 1672 O O . GLY A 1 217 ? 26.242 -10.216 10.274 1.00 95.81 217 GLY A O 1
ATOM 1673 N N . LEU A 1 218 ? 24.885 -11.440 11.578 1.00 96.94 218 LEU A N 1
ATOM 1674 C CA . LEU A 1 218 ? 25.701 -12.657 11.503 1.00 96.94 218 LEU A CA 1
ATOM 1675 C C . LEU A 1 218 ? 25.784 -13.217 10.077 1.00 96.94 218 LEU A C 1
ATOM 1677 O O . LEU A 1 218 ? 26.867 -13.623 9.651 1.00 96.94 218 LEU A O 1
ATOM 1681 N N . GLN A 1 219 ? 24.686 -13.197 9.315 1.00 95.19 219 GLN A N 1
ATOM 1682 C CA . GLN A 1 219 ? 24.699 -13.597 7.903 1.00 95.19 219 GLN A CA 1
ATOM 1683 C C . GLN A 1 219 ? 25.598 -12.684 7.057 1.00 95.19 219 GLN A C 1
ATOM 1685 O O . GLN A 1 219 ? 26.334 -13.171 6.197 1.00 95.19 219 GLN A O 1
ATOM 1690 N N . CYS A 1 220 ? 25.587 -11.373 7.316 1.00 96.06 220 CYS A N 1
ATOM 1691 C CA . CYS A 1 220 ? 26.460 -10.422 6.632 1.00 96.06 220 CYS A CA 1
ATOM 1692 C C . CYS A 1 220 ? 27.943 -10.728 6.900 1.00 96.06 220 CYS A C 1
ATOM 1694 O O . CYS A 1 220 ? 28.728 -10.851 5.955 1.00 96.06 220 CYS A O 1
ATOM 1696 N N . ILE A 1 221 ? 28.310 -10.947 8.169 1.00 96.81 221 ILE A N 1
ATOM 1697 C CA . ILE A 1 221 ? 29.675 -11.325 8.569 1.00 96.81 221 ILE A CA 1
ATOM 1698 C C . ILE A 1 221 ? 30.083 -12.645 7.908 1.00 96.81 221 ILE A C 1
ATOM 1700 O O . ILE A 1 221 ? 31.151 -12.722 7.304 1.00 96.81 221 ILE A O 1
ATOM 1704 N N . GLN A 1 222 ? 29.220 -13.663 7.942 1.00 94.75 222 GLN A N 1
ATOM 1705 C CA . GLN A 1 222 ? 29.486 -14.947 7.291 1.00 94.75 222 GLN A CA 1
ATOM 1706 C C . GLN A 1 222 ? 29.696 -14.789 5.776 1.00 94.75 222 GLN A C 1
ATOM 1708 O O . GLN A 1 222 ? 30.590 -15.416 5.206 1.00 94.75 222 GLN A O 1
ATOM 1713 N N . GLY A 1 223 ? 28.918 -13.920 5.124 1.00 96.00 223 GLY A N 1
ATOM 1714 C CA . GLY A 1 223 ? 29.075 -13.591 3.710 1.00 96.00 223 GLY A CA 1
ATOM 1715 C C . GLY A 1 223 ? 30.387 -12.865 3.395 1.00 96.00 223 GLY A C 1
ATOM 1716 O O . GLY A 1 223 ? 31.002 -13.154 2.371 1.00 96.00 223 GLY A O 1
ATOM 1717 N N . MET A 1 224 ? 30.839 -11.951 4.259 1.00 95.88 224 MET A N 1
ATOM 1718 C CA . MET A 1 224 ? 32.144 -11.288 4.116 1.00 95.88 224 MET A CA 1
ATOM 1719 C C . MET A 1 224 ? 33.293 -12.284 4.274 1.00 95.88 224 MET A C 1
ATOM 1721 O O . MET A 1 224 ? 34.113 -12.405 3.367 1.00 95.88 224 MET A O 1
ATOM 1725 N N . VAL A 1 225 ? 33.286 -13.070 5.354 1.00 96.44 225 VAL A N 1
ATOM 1726 C CA . VAL A 1 225 ? 34.316 -14.085 5.627 1.00 96.44 225 VAL A CA 1
ATOM 1727 C C . VAL A 1 225 ? 34.367 -15.130 4.509 1.00 96.44 225 VAL A C 1
ATOM 1729 O O . VAL A 1 225 ? 35.445 -15.500 4.053 1.00 96.44 225 VAL A O 1
ATOM 1732 N N . GLY A 1 226 ? 33.215 -15.577 4.001 1.00 95.38 226 GLY A N 1
ATOM 1733 C CA . GLY A 1 226 ? 33.154 -16.510 2.874 1.00 95.38 226 GLY A CA 1
ATOM 1734 C C . GLY A 1 226 ? 33.748 -15.940 1.581 1.00 95.38 226 GLY A C 1
ATOM 1735 O O . GLY A 1 226 ? 34.409 -16.669 0.840 1.00 95.38 226 GLY A O 1
ATOM 1736 N N . ARG A 1 227 ? 33.562 -14.639 1.317 1.00 94.62 227 ARG A N 1
ATOM 1737 C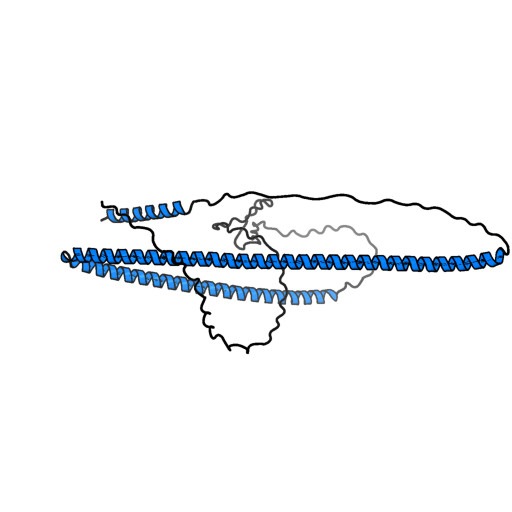 CA . ARG A 1 227 ? 34.175 -13.959 0.165 1.00 94.62 227 ARG A CA 1
ATOM 1738 C C . ARG A 1 227 ? 35.685 -13.802 0.326 1.00 94.62 227 ARG A C 1
ATOM 1740 O O . ARG A 1 227 ? 36.401 -14.063 -0.635 1.00 94.62 227 ARG A O 1
ATOM 1747 N N . GLU A 1 228 ? 36.164 -13.426 1.508 1.00 94.31 228 GLU A N 1
ATOM 1748 C CA . GLU A 1 228 ? 37.601 -13.289 1.787 1.00 94.31 228 GLU A CA 1
ATOM 1749 C C . GLU A 1 228 ? 38.323 -14.636 1.704 1.00 94.31 228 GLU A C 1
ATOM 1751 O O . GLU A 1 228 ? 39.312 -14.763 0.983 1.00 94.31 228 GLU A O 1
ATOM 1756 N N . LEU A 1 229 ? 37.778 -15.677 2.342 1.00 93.00 229 LEU A N 1
ATOM 1757 C CA . LEU A 1 229 ? 38.320 -17.034 2.243 1.00 93.00 229 LEU A CA 1
ATOM 1758 C C . LEU A 1 229 ? 38.260 -17.567 0.806 1.00 93.00 229 LEU A C 1
ATOM 1760 O O . LEU A 1 229 ? 39.204 -18.205 0.344 1.00 93.00 229 LEU A O 1
ATOM 1764 N N . GLY A 1 230 ? 37.176 -17.290 0.076 1.00 92.31 230 GLY A N 1
ATOM 1765 C CA . GLY A 1 230 ? 37.057 -17.645 -1.338 1.00 92.31 230 GLY A CA 1
ATOM 1766 C C . GLY A 1 230 ? 38.104 -16.950 -2.214 1.00 92.31 230 GLY A C 1
ATOM 1767 O O . GLY A 1 230 ? 38.691 -17.589 -3.087 1.00 92.31 230 GLY A O 1
ATOM 1768 N N . ALA A 1 231 ? 38.380 -15.669 -1.959 1.00 90.25 231 ALA A N 1
ATOM 1769 C CA . ALA A 1 231 ? 39.405 -14.903 -2.661 1.00 90.25 231 ALA A CA 1
ATOM 1770 C C . ALA A 1 231 ? 40.827 -15.404 -2.348 1.00 90.25 231 ALA A C 1
ATOM 1772 O O . ALA A 1 231 ? 41.620 -15.571 -3.273 1.00 90.25 231 ALA A O 1
ATOM 1773 N N . GLU A 1 232 ? 41.132 -15.715 -1.083 1.00 87.81 232 GLU A N 1
ATOM 1774 C CA . GLU A 1 232 ? 42.408 -16.310 -0.645 1.00 87.81 232 GLU A CA 1
ATOM 1775 C C . GLU A 1 232 ? 42.656 -17.696 -1.262 1.00 87.81 232 GLU A C 1
ATOM 1777 O O . GLU A 1 232 ? 43.755 -18.015 -1.719 1.00 87.81 232 GLU A O 1
ATOM 1782 N N . LEU A 1 233 ? 41.626 -18.543 -1.330 1.00 86.12 233 LEU A N 1
ATOM 1783 C CA . LEU A 1 233 ? 41.745 -19.856 -1.968 1.00 86.12 233 LEU A CA 1
ATOM 1784 C C . LEU A 1 233 ? 41.905 -19.733 -3.491 1.00 86.12 233 LEU A C 1
ATOM 1786 O O . LEU A 1 233 ? 42.706 -20.455 -4.089 1.00 86.12 233 LEU A O 1
ATOM 1790 N N . ALA A 1 234 ? 41.196 -18.795 -4.123 1.00 83.12 234 ALA A N 1
ATOM 1791 C CA . ALA A 1 234 ? 41.325 -18.530 -5.554 1.00 83.12 234 ALA A CA 1
ATOM 1792 C C . ALA A 1 234 ? 42.693 -17.926 -5.925 1.00 83.12 234 ALA A C 1
ATOM 1794 O O . ALA A 1 234 ? 43.230 -18.246 -6.989 1.00 83.12 234 ALA A O 1
ATOM 1795 N N . SER A 1 235 ? 43.276 -17.084 -5.065 1.00 80.00 235 SER A N 1
ATOM 1796 C CA . SER A 1 235 ? 44.600 -16.491 -5.286 1.00 80.00 235 SER A CA 1
ATOM 1797 C C . SER A 1 235 ? 45.720 -17.527 -5.130 1.00 80.00 235 SER A C 1
ATOM 1799 O O . SER A 1 235 ? 46.624 -17.578 -5.967 1.00 80.00 235 SER A O 1
ATOM 1801 N N . ARG A 1 236 ? 45.620 -18.436 -4.148 1.00 76.62 236 ARG A N 1
ATOM 1802 C CA . ARG A 1 236 ? 46.571 -19.550 -3.965 1.00 76.62 236 ARG A CA 1
ATOM 1803 C C . ARG A 1 236 ? 46.480 -20.621 -5.057 1.00 76.62 236 ARG A C 1
ATOM 1805 O O . ARG A 1 236 ? 47.481 -21.262 -5.360 1.00 76.62 236 ARG A O 1
ATOM 1812 N N . GLY A 1 237 ? 45.321 -20.788 -5.696 1.00 64.44 237 GLY A N 1
ATOM 1813 C CA . GLY A 1 237 ? 45.127 -21.739 -6.798 1.00 64.44 237 GLY A CA 1
ATOM 1814 C C . GLY A 1 237 ? 45.791 -21.352 -8.129 1.00 64.44 237 GLY A C 1
ATOM 1815 O O . GLY A 1 237 ? 45.896 -22.198 -9.013 1.00 64.44 237 GLY A O 1
ATOM 1816 N N . ARG A 1 238 ? 46.259 -20.104 -8.302 1.00 57.94 238 ARG A N 1
ATOM 1817 C CA . ARG A 1 238 ? 46.911 -19.651 -9.550 1.00 57.94 238 ARG A CA 1
ATOM 1818 C C . ARG A 1 238 ? 48.432 -19.810 -9.581 1.00 57.94 238 ARG A C 1
ATOM 1820 O O . ARG A 1 238 ? 49.008 -19.674 -10.656 1.00 57.94 238 ARG A O 1
ATOM 1827 N N . SER A 1 239 ? 49.089 -20.107 -8.458 1.00 54.16 239 SER A N 1
ATOM 1828 C CA . SER A 1 239 ? 50.558 -20.211 -8.398 1.00 54.16 239 SER A CA 1
ATOM 1829 C C . SER A 1 239 ? 51.108 -21.636 -8.522 1.00 54.16 239 SER A C 1
ATOM 1831 O O . SER A 1 239 ? 52.319 -21.807 -8.620 1.00 54.16 239 SER A O 1
ATOM 1833 N N . GLN A 1 240 ? 50.251 -22.657 -8.612 1.00 53.06 240 GLN A N 1
ATOM 1834 C CA . GLN A 1 240 ? 50.648 -24.004 -9.036 1.00 53.06 240 GLN A CA 1
ATOM 1835 C C . GLN A 1 240 ? 49.975 -24.357 -10.362 1.00 53.06 240 GLN A C 1
ATOM 1837 O O . GLN A 1 240 ? 49.113 -25.228 -10.447 1.00 53.06 240 GLN A O 1
ATOM 1842 N N . ALA A 1 241 ? 50.386 -23.674 -11.430 1.00 48.69 241 ALA A N 1
ATOM 1843 C CA . ALA A 1 241 ? 50.279 -24.280 -12.747 1.00 48.69 241 ALA A CA 1
ATOM 1844 C C . ALA A 1 241 ? 51.118 -25.573 -12.716 1.00 48.69 241 ALA A C 1
ATOM 1846 O O . ALA A 1 241 ? 52.291 -25.507 -12.334 1.00 48.69 241 ALA A O 1
ATOM 1847 N N . PRO A 1 242 ? 50.563 -26.745 -13.072 1.00 50.31 242 PRO A N 1
ATOM 1848 C CA . PRO A 1 242 ? 51.363 -27.950 -13.187 1.00 50.31 242 PRO A CA 1
ATOM 1849 C C . PRO A 1 242 ? 52.442 -27.672 -14.231 1.00 50.31 242 PRO A C 1
ATOM 1851 O O . PRO A 1 242 ? 52.139 -27.356 -15.384 1.00 50.31 242 PRO A O 1
ATOM 1854 N N . VAL A 1 243 ? 53.705 -27.730 -13.807 1.00 50.78 243 VAL A N 1
ATOM 1855 C CA . VAL A 1 243 ? 54.848 -27.669 -14.713 1.00 50.78 243 VAL A CA 1
ATOM 1856 C C . VAL A 1 243 ? 54.592 -28.710 -15.797 1.00 50.78 243 VAL A C 1
ATOM 1858 O O . VAL A 1 243 ? 54.424 -29.893 -15.504 1.00 50.78 243 VAL A O 1
ATOM 1861 N N . ARG A 1 244 ? 54.485 -28.234 -17.041 1.00 48.53 244 ARG A N 1
ATOM 1862 C CA . ARG A 1 244 ? 54.345 -29.026 -18.265 1.00 48.53 244 ARG A CA 1
ATOM 1863 C C . ARG A 1 244 ? 55.528 -29.999 -18.347 1.00 48.53 244 ARG A C 1
ATOM 1865 O O . ARG A 1 244 ? 56.562 -29.690 -18.928 1.00 48.53 244 ARG A O 1
ATOM 1872 N N . GLY A 1 245 ? 55.377 -31.167 -17.733 1.00 44.41 245 GLY A N 1
ATOM 1873 C CA . GLY A 1 245 ? 56.185 -32.342 -18.014 1.00 44.41 245 GLY A CA 1
ATOM 1874 C C . GLY A 1 245 ? 55.832 -32.838 -19.411 1.00 44.41 245 GLY A C 1
ATOM 1875 O O . GLY A 1 245 ? 54.658 -32.999 -19.740 1.00 44.41 245 GLY A O 1
ATOM 1876 N N . ALA A 1 246 ? 56.859 -32.992 -20.240 1.00 46.09 246 ALA A N 1
ATOM 1877 C CA . ALA A 1 246 ? 56.802 -33.407 -21.634 1.00 46.09 246 ALA A CA 1
ATOM 1878 C C . ALA A 1 246 ? 55.965 -34.686 -21.873 1.00 46.09 246 ALA A C 1
ATOM 1880 O O . ALA A 1 246 ? 55.851 -35.528 -20.979 1.00 46.09 246 ALA A O 1
ATOM 1881 N N . PRO A 1 247 ? 55.426 -34.884 -23.092 1.00 46.03 247 PRO A N 1
ATOM 1882 C CA . PRO A 1 247 ? 54.741 -36.117 -23.445 1.00 46.03 247 PRO A CA 1
ATOM 1883 C C . PRO A 1 247 ? 55.779 -37.231 -23.637 1.00 46.03 247 PRO A C 1
ATOM 1885 O O . PRO A 1 247 ? 56.352 -37.385 -24.714 1.00 46.03 247 PRO A O 1
ATOM 1888 N N . VAL A 1 248 ? 56.028 -38.022 -22.593 1.00 42.28 248 VAL A N 1
ATOM 1889 C CA . VAL A 1 248 ? 56.698 -39.318 -22.744 1.00 42.28 248 VAL A CA 1
ATOM 1890 C C . VAL A 1 248 ? 55.645 -40.331 -23.177 1.00 42.28 248 VAL A C 1
ATOM 1892 O O . VAL A 1 248 ? 54.724 -40.683 -22.442 1.00 42.28 248 VAL A O 1
ATOM 1895 N N . ARG A 1 249 ? 55.772 -40.729 -24.440 1.00 56.78 249 ARG A N 1
ATOM 1896 C CA . ARG A 1 249 ? 55.094 -41.856 -25.074 1.00 56.78 249 ARG A CA 1
ATOM 1897 C C . ARG A 1 249 ? 55.759 -43.159 -24.601 1.00 56.78 249 ARG A C 1
ATOM 1899 O O . ARG A 1 249 ? 56.957 -43.160 -24.355 1.00 56.78 249 ARG A O 1
ATOM 1906 N N . GLU A 1 250 ? 54.974 -44.240 -24.592 1.00 38.94 250 GLU A N 1
ATOM 1907 C CA . GLU A 1 250 ? 55.287 -45.618 -24.149 1.00 38.94 250 GLU A CA 1
ATOM 1908 C C . GLU A 1 250 ? 55.128 -45.847 -22.634 1.00 38.94 250 GLU A C 1
ATOM 1910 O O . GLU A 1 250 ? 55.535 -45.035 -21.824 1.00 38.94 250 GLU A O 1
ATOM 1915 N N . ARG A 1 251 ? 54.527 -46.935 -22.144 1.00 39.59 251 ARG A N 1
ATOM 1916 C CA . ARG A 1 251 ? 54.400 -48.283 -22.704 1.00 39.59 251 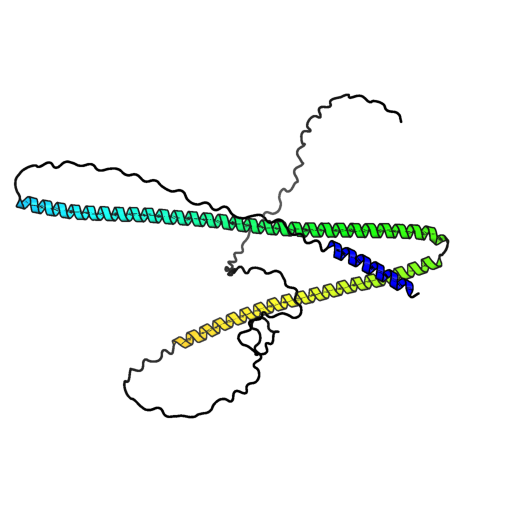ARG A CA 1
ATOM 1917 C C . ARG A 1 251 ? 53.272 -49.020 -21.977 1.00 39.59 251 ARG A C 1
ATOM 1919 O O . ARG A 1 251 ? 53.069 -48.839 -20.780 1.00 39.59 251 ARG A O 1
ATOM 1926 N N . SER A 1 252 ? 52.573 -49.869 -22.715 1.00 59.34 252 SER A N 1
ATOM 1927 C CA . SER A 1 252 ? 51.597 -50.850 -22.249 1.00 59.34 252 SER A CA 1
ATOM 1928 C C . SER A 1 252 ? 52.070 -51.601 -21.001 1.00 59.34 252 SER A C 1
ATOM 1930 O O . SER A 1 252 ? 53.155 -52.176 -21.037 1.00 59.34 252 SER A O 1
ATOM 1932 N N . GLN A 1 253 ? 51.241 -51.686 -19.954 1.00 43.06 253 GLN A N 1
ATOM 1933 C CA . GLN A 1 253 ? 51.300 -52.788 -18.989 1.00 43.06 253 GLN A CA 1
ATOM 1934 C C . GLN A 1 253 ? 49.966 -52.993 -18.240 1.00 43.06 253 GLN A C 1
ATOM 1936 O O . GLN A 1 253 ? 49.335 -52.059 -17.760 1.00 43.06 253 GLN A O 1
ATOM 1941 N N . ALA A 1 254 ? 49.576 -54.268 -18.256 1.00 48.38 254 ALA A N 1
ATOM 1942 C CA . ALA A 1 254 ? 48.464 -55.029 -17.682 1.00 48.38 254 ALA A CA 1
ATOM 1943 C C . ALA A 1 254 ? 47.692 -54.518 -16.435 1.00 48.38 254 ALA A C 1
ATOM 1945 O O . ALA A 1 254 ? 48.232 -53.803 -15.594 1.00 48.38 254 ALA A O 1
ATOM 1946 N N . PRO A 1 255 ? 46.445 -55.007 -16.234 1.00 52.09 255 PRO A N 1
ATOM 1947 C CA . PRO A 1 255 ? 45.650 -54.718 -15.048 1.00 52.09 255 PRO A CA 1
ATOM 1948 C C . PRO A 1 255 ? 46.073 -55.624 -13.882 1.00 52.09 255 PRO A C 1
ATOM 1950 O O . PRO A 1 255 ? 45.825 -56.831 -13.895 1.00 52.09 255 PRO A O 1
ATOM 1953 N N . VAL A 1 256 ? 46.669 -55.049 -12.834 1.00 44.34 256 VAL A N 1
ATOM 1954 C CA . VAL A 1 256 ? 46.878 -55.764 -11.568 1.00 44.34 256 VAL A CA 1
ATOM 1955 C C . VAL A 1 256 ? 45.690 -55.516 -10.646 1.00 44.34 256 VAL A C 1
ATOM 1957 O O . VAL A 1 256 ? 45.445 -54.429 -10.130 1.00 44.34 256 VAL A O 1
ATOM 1960 N N . ARG A 1 257 ? 44.943 -56.600 -10.472 1.00 52.06 257 ARG A N 1
ATOM 1961 C CA . ARG A 1 257 ? 43.834 -56.838 -9.554 1.00 52.06 257 ARG A CA 1
ATOM 1962 C C . ARG A 1 257 ? 44.259 -56.580 -8.098 1.00 52.06 257 ARG A C 1
ATOM 1964 O O . ARG A 1 257 ? 44.695 -57.497 -7.412 1.00 52.06 257 ARG A O 1
ATOM 1971 N N . GLY A 1 258 ? 44.098 -55.348 -7.622 1.00 39.19 258 GLY A N 1
ATOM 1972 C CA . GLY A 1 258 ? 44.247 -54.975 -6.212 1.00 39.19 258 GLY A CA 1
ATOM 1973 C C . GLY A 1 258 ? 42.895 -54.929 -5.503 1.00 39.19 258 GLY A C 1
ATOM 1974 O O . GLY A 1 258 ? 42.146 -53.968 -5.645 1.00 39.19 258 GLY A O 1
ATOM 1975 N N . LYS A 1 259 ? 42.570 -55.985 -4.752 1.00 54.44 259 LYS A N 1
ATOM 1976 C CA . LYS A 1 259 ? 41.457 -56.016 -3.794 1.00 54.44 259 LYS A CA 1
ATOM 1977 C C . LYS A 1 259 ? 41.873 -55.246 -2.537 1.00 54.44 259 LYS A C 1
ATOM 1979 O O . LYS A 1 259 ? 42.817 -55.676 -1.888 1.00 54.44 259 LYS A O 1
ATOM 1984 N N . SER A 1 260 ? 41.132 -54.201 -2.178 1.00 39.31 260 SER A N 1
ATOM 1985 C CA . SER A 1 260 ? 41.109 -53.613 -0.829 1.00 39.31 260 SER A CA 1
ATOM 1986 C C . SER A 1 260 ? 39.725 -53.009 -0.543 1.00 39.31 260 SER A C 1
ATOM 1988 O O . SER A 1 260 ? 38.982 -52.731 -1.485 1.00 39.31 260 SER A O 1
ATOM 1990 N N . PRO A 1 261 ? 39.315 -52.937 0.735 1.00 46.62 261 PRO A N 1
ATOM 1991 C CA . PRO A 1 261 ? 37.994 -53.385 1.158 1.00 46.62 261 PRO A CA 1
ATOM 1992 C C . PRO A 1 261 ? 36.932 -52.283 1.160 1.00 46.62 261 PRO A C 1
ATOM 1994 O O . PRO A 1 261 ? 37.206 -51.104 1.367 1.00 46.62 261 PRO A O 1
ATOM 1997 N N . ALA A 1 262 ? 35.692 -52.721 0.956 1.00 42.38 262 ALA A N 1
ATOM 1998 C CA . ALA A 1 262 ? 34.492 -51.905 1.019 1.00 42.38 262 ALA A CA 1
ATOM 1999 C C . ALA A 1 262 ? 34.310 -51.258 2.407 1.00 42.38 262 ALA A C 1
ATOM 2001 O O . ALA A 1 262 ? 34.448 -51.954 3.417 1.00 42.38 262 ALA A O 1
ATOM 2002 N N . PRO A 1 263 ? 33.909 -49.976 2.491 1.00 44.66 263 PRO A N 1
ATOM 2003 C CA . PRO A 1 263 ? 33.349 -49.442 3.719 1.00 44.66 263 PRO A CA 1
ATOM 2004 C C . PRO A 1 263 ? 31.965 -50.067 3.923 1.00 44.66 263 PRO A C 1
ATOM 2006 O O . PRO A 1 263 ? 31.068 -49.948 3.083 1.00 44.66 263 PRO A O 1
ATOM 2009 N N . ALA A 1 264 ? 31.805 -50.765 5.044 1.00 44.88 264 ALA A N 1
ATOM 2010 C CA . ALA A 1 264 ? 30.530 -51.282 5.505 1.00 44.88 264 ALA A CA 1
ATOM 2011 C C . ALA A 1 264 ? 29.553 -50.114 5.705 1.00 44.88 264 ALA A C 1
ATOM 2013 O O . ALA A 1 264 ? 29.615 -49.380 6.689 1.00 44.88 264 ALA A O 1
ATOM 2014 N N . THR A 1 265 ? 28.647 -49.934 4.748 1.00 42.91 265 THR A N 1
ATOM 2015 C CA . THR A 1 265 ? 27.500 -49.041 4.885 1.00 42.91 265 THR A CA 1
ATOM 2016 C C . THR A 1 265 ? 26.447 -49.765 5.712 1.00 42.91 265 THR A C 1
ATOM 2018 O O . THR A 1 265 ? 25.636 -50.542 5.207 1.00 42.91 265 THR A O 1
ATOM 2021 N N . SER A 1 266 ? 26.465 -49.532 7.023 1.00 45.69 266 SER A N 1
ATOM 2022 C CA . SER A 1 266 ? 25.310 -49.815 7.865 1.00 45.69 266 SER A CA 1
ATOM 2023 C C . SER A 1 266 ? 24.156 -48.934 7.378 1.00 45.69 266 SER A C 1
ATOM 2025 O O . SER A 1 266 ? 24.140 -47.717 7.553 1.00 45.69 266 SER A O 1
ATOM 2027 N N . LYS A 1 267 ? 23.191 -49.554 6.692 1.00 48.91 267 LYS A N 1
ATOM 2028 C CA . LYS A 1 267 ? 21.932 -48.927 6.277 1.00 48.91 267 LYS A CA 1
ATOM 2029 C C . LYS A 1 267 ? 21.071 -48.645 7.512 1.00 48.91 267 LYS A C 1
ATOM 2031 O O . LYS A 1 267 ? 20.117 -49.363 7.795 1.00 48.91 267 LYS A O 1
ATOM 2036 N N . GLY A 1 268 ? 21.422 -47.607 8.262 1.00 51.28 268 GLY A N 1
ATOM 2037 C CA . GLY A 1 268 ? 20.474 -46.904 9.118 1.00 51.28 268 GLY A CA 1
ATOM 2038 C C . GLY A 1 268 ? 19.570 -46.020 8.248 1.00 51.28 268 GLY A C 1
ATOM 2039 O O . GLY A 1 268 ? 20.033 -45.518 7.223 1.00 51.28 268 GLY A O 1
ATOM 2040 N N . PRO A 1 269 ? 18.286 -45.829 8.597 1.00 51.91 269 PRO A N 1
ATOM 2041 C CA . PRO A 1 269 ? 17.405 -44.948 7.841 1.00 51.91 269 PRO A CA 1
ATOM 2042 C C . PRO A 1 269 ? 17.949 -43.514 7.886 1.00 51.91 269 PRO A C 1
ATOM 2044 O O . PRO A 1 269 ? 17.937 -42.866 8.932 1.00 51.91 269 PRO A O 1
ATOM 2047 N N . THR A 1 270 ? 18.428 -43.018 6.746 1.00 54.12 270 THR A N 1
ATOM 2048 C CA . THR A 1 270 ? 18.811 -41.618 6.553 1.00 54.12 270 THR A CA 1
ATOM 2049 C C . THR A 1 270 ? 17.573 -40.745 6.707 1.00 54.12 270 THR A C 1
ATOM 2051 O O . THR A 1 270 ? 16.722 -40.677 5.827 1.00 54.12 270 THR A O 1
ATOM 2054 N N . VAL A 1 271 ? 17.451 -40.076 7.851 1.00 53.91 271 VAL A N 1
ATOM 2055 C CA . VAL A 1 271 ? 16.448 -39.030 8.051 1.00 53.91 271 VAL A CA 1
ATOM 2056 C C . VAL A 1 271 ? 16.945 -37.786 7.317 1.00 53.91 271 VAL A C 1
ATOM 2058 O O . VAL A 1 271 ? 17.740 -37.021 7.861 1.00 53.91 271 VAL A O 1
ATOM 2061 N N . GLN A 1 272 ? 16.518 -37.588 6.070 1.00 55.12 272 GLN A N 1
ATOM 2062 C CA . GLN A 1 272 ? 16.756 -36.324 5.374 1.00 55.12 272 GLN A CA 1
ATOM 2063 C C . GLN A 1 272 ? 15.803 -35.251 5.917 1.00 55.12 272 GLN A C 1
ATOM 2065 O O . GLN A 1 272 ? 14.587 -35.451 6.005 1.00 55.12 272 GLN A O 1
ATOM 2070 N N . ARG A 1 273 ? 16.368 -34.107 6.319 1.00 56.94 273 ARG A N 1
ATOM 2071 C CA . ARG A 1 273 ? 15.602 -32.912 6.688 1.00 56.94 273 ARG A CA 1
ATOM 2072 C C . ARG A 1 273 ? 15.096 -32.229 5.420 1.00 56.94 273 ARG A C 1
ATOM 2074 O O . ARG A 1 273 ? 15.834 -32.094 4.448 1.00 56.94 273 ARG A O 1
ATOM 2081 N N . CYS A 1 274 ? 13.839 -31.796 5.439 1.00 65.19 274 CYS A N 1
ATOM 2082 C CA . CYS A 1 274 ? 13.268 -30.986 4.368 1.00 65.19 274 CYS A CA 1
ATOM 2083 C C . CYS A 1 274 ? 14.049 -29.666 4.241 1.00 65.19 274 CYS A C 1
ATOM 2085 O O . CYS A 1 274 ? 14.096 -28.898 5.197 1.00 65.19 274 CYS A O 1
ATOM 2087 N N . MET A 1 275 ? 14.620 -29.366 3.068 1.00 59.84 275 MET A N 1
ATOM 2088 C CA . MET A 1 275 ? 15.409 -28.135 2.858 1.00 59.84 275 MET A CA 1
ATOM 2089 C C . MET A 1 275 ? 14.586 -26.838 2.945 1.00 59.84 275 MET A C 1
ATOM 2091 O O . MET A 1 275 ? 15.144 -25.750 2.879 1.00 59.84 275 MET A O 1
ATOM 2095 N N . THR A 1 276 ? 13.259 -26.936 3.061 1.00 57.53 276 THR A N 1
ATOM 2096 C CA . THR A 1 276 ? 12.343 -25.784 3.117 1.00 57.53 276 THR A CA 1
ATOM 2097 C C . THR A 1 276 ? 11.754 -25.551 4.510 1.00 57.53 276 THR A C 1
ATOM 2099 O O . THR A 1 276 ? 11.196 -24.487 4.763 1.00 57.53 276 THR A O 1
ATOM 2102 N N . CYS A 1 277 ? 11.841 -26.525 5.421 1.00 68.62 277 CYS A N 1
ATOM 2103 C CA . CYS A 1 277 ? 11.398 -26.357 6.802 1.00 68.62 277 CYS A CA 1
ATOM 2104 C C . CYS A 1 277 ? 12.163 -27.296 7.748 1.00 68.62 277 CYS A C 1
ATOM 2106 O O . CYS A 1 277 ? 12.071 -28.519 7.638 1.00 68.62 277 CYS A O 1
ATOM 2108 N N . ASP A 1 278 ? 12.857 -26.724 8.736 1.00 58.66 278 ASP A N 1
ATOM 2109 C CA . ASP A 1 278 ? 13.727 -27.463 9.668 1.00 58.66 278 ASP A CA 1
ATOM 2110 C C . ASP A 1 278 ? 13.008 -28.522 10.528 1.00 58.66 278 ASP A C 1
ATOM 2112 O O . ASP A 1 278 ? 13.652 -29.390 11.119 1.00 58.66 278 ASP A O 1
ATOM 2116 N N . ASN A 1 279 ? 11.669 -28.501 10.563 1.00 63.19 279 ASN A N 1
ATOM 2117 C CA . ASN A 1 279 ? 10.848 -29.363 11.418 1.00 63.19 279 ASN A CA 1
ATOM 2118 C C . ASN A 1 279 ? 10.168 -30.554 10.717 1.00 63.19 279 ASN A C 1
ATOM 2120 O O . ASN A 1 279 ? 9.516 -31.346 11.395 1.00 63.19 279 ASN A O 1
ATOM 2124 N N . CYS A 1 280 ? 10.306 -30.744 9.400 1.00 62.88 280 CYS A N 1
ATOM 2125 C CA . CYS A 1 280 ? 9.736 -31.925 8.733 1.00 62.88 280 CYS A CA 1
ATOM 2126 C C . CYS A 1 280 ? 10.771 -33.053 8.595 1.00 62.88 280 CYS A C 1
ATOM 2128 O O . CYS A 1 280 ? 11.770 -32.912 7.887 1.00 62.88 280 CYS A O 1
ATOM 2130 N N . ARG A 1 281 ? 10.510 -34.199 9.242 1.00 51.78 281 ARG A N 1
ATOM 2131 C CA . ARG A 1 281 ? 11.257 -35.453 9.049 1.00 51.78 281 ARG A CA 1
ATOM 2132 C C . ARG A 1 281 ? 10.500 -36.346 8.065 1.00 51.78 281 ARG A C 1
ATOM 2134 O O . ARG A 1 281 ? 9.416 -36.821 8.393 1.00 51.78 281 ARG A O 1
ATOM 2141 N N . TYR A 1 282 ? 11.069 -36.598 6.888 1.00 55.44 282 TYR A N 1
ATOM 2142 C CA . TYR A 1 282 ? 10.543 -37.612 5.970 1.00 55.44 282 TYR A CA 1
ATOM 2143 C C . TYR A 1 282 ? 11.130 -38.986 6.299 1.00 55.44 282 TYR A C 1
ATOM 2145 O O . TYR A 1 282 ? 12.305 -39.115 6.643 1.00 55.44 282 TYR A O 1
ATOM 2153 N N . ARG A 1 283 ? 10.297 -40.027 6.196 1.00 46.41 283 ARG A N 1
ATOM 2154 C CA . ARG A 1 283 ? 10.726 -41.426 6.261 1.00 46.41 283 ARG A CA 1
ATOM 2155 C C . ARG A 1 283 ? 10.721 -41.961 4.831 1.00 46.41 283 ARG A C 1
ATOM 2157 O O . ARG A 1 283 ? 9.652 -42.093 4.240 1.00 46.41 283 ARG A O 1
ATOM 2164 N N . ASP A 1 284 ? 11.907 -42.215 4.286 1.00 46.31 284 ASP A N 1
ATOM 2165 C CA . ASP A 1 284 ? 12.102 -42.712 2.921 1.00 46.31 284 ASP A CA 1
ATOM 2166 C C . ASP A 1 284 ? 11.329 -44.017 2.707 1.00 46.31 284 ASP A C 1
ATOM 2168 O O . ASP A 1 284 ? 11.692 -45.068 3.241 1.00 46.31 284 ASP A O 1
ATOM 2172 N N . LYS A 1 285 ? 10.237 -43.955 1.940 1.00 45.72 285 LYS A N 1
ATOM 2173 C CA . LYS A 1 285 ? 9.625 -45.158 1.366 1.00 45.72 285 LYS A CA 1
ATOM 2174 C C . LYS A 1 285 ? 9.423 -45.092 -0.145 1.00 45.72 285 LYS A C 1
ATOM 2176 O O . LYS A 1 285 ? 9.390 -46.159 -0.734 1.00 45.72 285 LYS A O 1
ATOM 2181 N N . HIS A 1 286 ? 9.388 -43.920 -0.794 1.00 46.81 286 HIS A N 1
ATOM 2182 C CA . HIS A 1 286 ? 9.361 -43.840 -2.264 1.00 46.81 286 HIS A CA 1
ATOM 2183 C C . HIS A 1 286 ? 9.935 -42.515 -2.813 1.00 46.81 286 HIS A C 1
ATOM 2185 O O . HIS A 1 286 ? 9.418 -41.454 -2.461 1.00 46.81 286 HIS A O 1
ATOM 2191 N N . PRO A 1 287 ? 10.917 -42.552 -3.739 1.00 51.50 287 PRO A N 1
ATOM 2192 C CA . PRO A 1 287 ? 11.549 -41.356 -4.316 1.00 51.50 287 PRO A CA 1
ATOM 2193 C C . PRO A 1 287 ? 10.662 -40.561 -5.299 1.00 51.50 287 PRO A C 1
ATOM 2195 O O . PRO A 1 287 ? 11.056 -39.490 -5.753 1.00 51.50 287 PRO A O 1
ATOM 2198 N N . SER A 1 288 ? 9.459 -41.042 -5.630 1.00 50.44 288 SER A N 1
ATOM 2199 C CA . SER A 1 288 ? 8.541 -40.403 -6.591 1.00 50.44 288 SER A CA 1
ATOM 2200 C C . SER A 1 288 ? 7.358 -39.657 -5.954 1.00 50.44 288 SER A C 1
ATOM 2202 O O . SER A 1 288 ? 6.587 -39.011 -6.659 1.00 50.44 288 SER A O 1
ATOM 2204 N N . SER A 1 289 ? 7.208 -39.683 -4.626 1.00 49.12 289 SER A N 1
ATOM 2205 C CA . SER A 1 289 ? 6.096 -39.019 -3.931 1.00 49.12 289 SER A CA 1
ATOM 2206 C C . SER A 1 289 ? 6.465 -37.589 -3.515 1.00 49.12 289 SER A C 1
ATOM 2208 O O . SER A 1 289 ? 6.742 -37.320 -2.346 1.00 49.12 289 SER A O 1
ATOM 2210 N N . ARG A 1 290 ? 6.416 -36.638 -4.454 1.00 51.91 290 ARG A N 1
ATOM 2211 C CA . ARG A 1 290 ? 6.426 -35.198 -4.137 1.00 51.91 290 ARG A CA 1
ATOM 2212 C C . ARG A 1 290 ? 5.063 -34.773 -3.577 1.00 51.91 290 ARG A C 1
ATOM 2214 O O . ARG A 1 290 ? 4.278 -34.137 -4.272 1.00 51.91 290 ARG A O 1
ATOM 2221 N N . ARG A 1 291 ? 4.749 -35.140 -2.331 1.00 55.78 291 ARG A N 1
ATOM 2222 C CA . ARG A 1 291 ? 3.620 -34.523 -1.617 1.00 55.78 291 ARG A CA 1
ATOM 2223 C C . ARG A 1 291 ? 4.087 -33.210 -0.970 1.00 55.78 291 ARG A C 1
ATOM 2225 O O . ARG A 1 291 ? 5.163 -33.201 -0.372 1.00 55.78 291 ARG A O 1
ATOM 2232 N N . PRO A 1 292 ? 3.321 -32.109 -1.078 1.00 55.47 292 PRO A N 1
ATOM 2233 C CA . PRO A 1 292 ? 3.610 -30.876 -0.353 1.00 55.47 292 PRO A CA 1
ATOM 2234 C C . PRO A 1 292 ? 3.629 -31.146 1.154 1.00 55.47 292 PRO A C 1
ATOM 2236 O O . PRO A 1 292 ? 2.785 -31.886 1.660 1.00 55.47 292 PRO A O 1
ATOM 2239 N N . CYS A 1 293 ? 4.586 -30.556 1.869 1.00 51.41 293 CYS A N 1
ATOM 2240 C CA . CYS A 1 293 ? 4.677 -30.644 3.324 1.00 51.41 293 CYS A CA 1
ATOM 2241 C C . CYS A 1 293 ? 3.414 -30.045 3.960 1.00 51.41 293 CYS A C 1
ATOM 2243 O O . CYS A 1 293 ? 3.301 -28.829 4.099 1.00 51.41 293 CYS A O 1
ATOM 2245 N N . LEU A 1 294 ? 2.461 -30.896 4.334 1.00 49.31 294 LEU A N 1
ATOM 2246 C CA . LEU A 1 294 ? 1.295 -30.494 5.109 1.00 49.31 294 LEU A CA 1
ATOM 2247 C C . LEU A 1 294 ? 1.758 -30.234 6.544 1.00 49.31 294 LEU A C 1
ATOM 2249 O O . LEU A 1 294 ? 2.121 -31.161 7.269 1.00 49.31 294 LEU A O 1
ATOM 2253 N N . ARG A 1 295 ? 1.788 -28.960 6.943 1.00 50.94 295 ARG A N 1
ATOM 2254 C CA . ARG A 1 295 ? 1.939 -28.585 8.350 1.00 50.94 295 ARG A CA 1
ATOM 2255 C C . ARG A 1 295 ? 0.759 -29.169 9.139 1.00 50.94 295 ARG A C 1
ATOM 2257 O O . ARG A 1 295 ? -0.381 -28.946 8.733 1.00 50.94 295 ARG A O 1
ATOM 2264 N N . PRO A 1 296 ? 0.983 -29.856 10.270 1.00 41.38 296 PRO A N 1
ATOM 2265 C CA . PRO A 1 296 ? -0.087 -30.057 11.232 1.00 41.38 296 PRO A CA 1
ATOM 2266 C C . PRO A 1 296 ? -0.394 -28.673 11.833 1.00 41.38 296 PRO A C 1
ATOM 2268 O O . PRO A 1 296 ? 0.477 -28.084 12.466 1.00 41.38 296 PRO A O 1
ATOM 2271 N N . ASN A 1 297 ? -1.590 -28.138 11.572 1.00 47.88 297 ASN A N 1
ATOM 2272 C CA . ASN A 1 297 ? -2.116 -26.830 12.019 1.00 47.88 297 ASN A CA 1
ATOM 2273 C C . ASN A 1 297 ? -1.695 -25.564 11.250 1.00 47.88 297 ASN A C 1
ATOM 2275 O O . ASN A 1 297 ? -1.248 -24.598 11.863 1.00 47.88 297 ASN A O 1
ATOM 2279 N N . SER A 1 298 ? -1.921 -25.472 9.939 1.00 41.09 298 SER A N 1
ATOM 2280 C CA . SER A 1 298 ? -2.028 -24.134 9.332 1.00 41.09 298 SER A CA 1
ATOM 2281 C C . SER A 1 298 ? -3.193 -24.029 8.362 1.00 41.09 298 SER A C 1
ATOM 2283 O O . SER A 1 298 ? -3.174 -24.651 7.299 1.00 41.09 298 SER A O 1
ATOM 2285 N N . GLU A 1 299 ? -4.161 -23.194 8.739 1.00 43.38 299 GLU A N 1
ATOM 2286 C CA . GLU A 1 299 ? -5.033 -22.466 7.822 1.00 43.38 299 GLU A CA 1
ATOM 2287 C C . GLU A 1 299 ? -4.200 -21.901 6.668 1.00 43.38 299 GLU A C 1
ATOM 2289 O O . GLU A 1 299 ? -3.086 -21.405 6.855 1.00 43.38 299 GLU A O 1
ATOM 2294 N N . VAL A 1 300 ? -4.722 -22.055 5.457 1.00 45.53 300 VAL A N 1
ATOM 2295 C CA . VAL A 1 300 ? -4.060 -21.666 4.213 1.00 45.53 300 VAL A CA 1
ATOM 2296 C C . VAL A 1 300 ? -4.114 -20.138 4.090 1.00 45.53 300 VAL A C 1
ATOM 2298 O O . VAL A 1 300 ? -5.212 -19.603 3.946 1.00 45.53 300 VAL A O 1
ATOM 2301 N N . PRO A 1 301 ? -2.984 -19.406 4.110 1.00 45.12 301 PRO A N 1
ATOM 2302 C CA . PRO A 1 301 ? -3.001 -17.992 3.764 1.00 45.12 301 PRO A CA 1
ATOM 2303 C C . PRO A 1 301 ? -3.072 -17.834 2.233 1.00 45.12 301 PRO A C 1
ATOM 2305 O O . PRO A 1 301 ? -2.594 -18.709 1.499 1.00 45.12 301 PRO A O 1
ATOM 2308 N N . PRO A 1 302 ? -3.643 -16.729 1.720 1.00 50.44 302 PRO A N 1
ATOM 2309 C CA . PRO A 1 302 ? -3.797 -16.526 0.287 1.00 50.44 302 PRO A CA 1
ATOM 2310 C C . PRO A 1 302 ? -2.432 -16.403 -0.396 1.00 50.44 302 PRO A C 1
ATOM 2312 O O . PRO A 1 302 ? -1.495 -15.782 0.114 1.00 50.44 302 PRO A O 1
ATOM 2315 N N . GLN A 1 303 ? -2.330 -17.025 -1.568 1.00 42.59 303 GLN A N 1
ATOM 2316 C CA . GLN A 1 303 ? -1.127 -17.059 -2.388 1.00 42.59 303 GLN A CA 1
ATOM 2317 C C . GLN A 1 303 ? -0.731 -15.640 -2.819 1.00 42.59 303 GLN A C 1
ATOM 2319 O O . GLN A 1 303 ? -1.416 -15.010 -3.621 1.00 42.59 303 GLN A O 1
ATOM 2324 N N . ARG A 1 304 ? 0.402 -15.138 -2.316 1.00 40.94 304 ARG A N 1
ATOM 2325 C CA . ARG A 1 304 ? 1.094 -13.993 -2.921 1.00 40.94 304 ARG A CA 1
ATOM 2326 C C . ARG A 1 304 ? 1.924 -14.491 -4.100 1.00 40.94 304 ARG A C 1
ATOM 2328 O O . ARG A 1 304 ? 2.834 -15.302 -3.923 1.00 40.94 304 ARG A O 1
ATOM 2335 N N . ALA A 1 305 ? 1.598 -13.996 -5.291 1.00 44.22 305 ALA A N 1
ATOM 2336 C CA . ALA A 1 305 ? 2.430 -14.126 -6.476 1.00 44.22 305 ALA A CA 1
ATOM 2337 C C . ALA A 1 305 ? 3.823 -13.540 -6.191 1.00 44.22 305 ALA A C 1
ATOM 2339 O O . ALA A 1 305 ? 3.953 -12.452 -5.630 1.00 44.22 305 ALA A O 1
ATOM 2340 N N . LYS A 1 306 ? 4.864 -14.302 -6.530 1.00 43.62 306 LYS A N 1
ATOM 2341 C CA . LYS A 1 306 ? 6.261 -13.883 -6.416 1.00 43.62 306 LYS A CA 1
ATOM 2342 C C . LYS A 1 306 ? 6.591 -12.963 -7.587 1.00 43.62 306 LYS A C 1
ATOM 2344 O O . LYS A 1 306 ? 6.672 -13.432 -8.716 1.00 43.62 306 LYS A O 1
ATOM 2349 N N . THR A 1 307 ? 6.810 -11.687 -7.306 1.00 44.53 307 THR A N 1
ATOM 2350 C CA . THR A 1 307 ? 7.531 -10.781 -8.201 1.00 44.53 307 THR A CA 1
ATOM 2351 C C . THR A 1 307 ? 8.995 -10.786 -7.771 1.00 44.53 307 THR A C 1
ATOM 2353 O O . THR A 1 307 ? 9.312 -10.425 -6.638 1.00 44.53 307 THR A O 1
ATOM 2356 N N . ASP A 1 308 ? 9.879 -11.244 -8.657 1.00 42.75 308 ASP A N 1
ATOM 2357 C CA . ASP A 1 308 ? 11.330 -11.127 -8.506 1.00 42.75 308 ASP A CA 1
ATOM 2358 C C . ASP A 1 308 ? 11.720 -9.642 -8.533 1.00 42.75 308 ASP A C 1
ATOM 2360 O O . ASP A 1 308 ? 11.661 -8.992 -9.575 1.00 42.75 308 ASP A O 1
ATOM 2364 N N . VAL A 1 309 ? 12.127 -9.098 -7.385 1.00 44.28 309 VAL A N 1
ATOM 2365 C CA . VAL A 1 309 ? 12.714 -7.756 -7.282 1.00 44.28 309 VAL A CA 1
ATOM 2366 C C . VAL A 1 309 ? 14.171 -7.915 -6.862 1.00 44.28 309 VAL A C 1
ATOM 2368 O O . VAL A 1 309 ? 14.475 -8.331 -5.745 1.00 44.28 309 VAL A O 1
ATOM 2371 N N . ARG A 1 310 ? 15.086 -7.602 -7.785 1.00 53.94 310 ARG A N 1
ATOM 2372 C CA . ARG A 1 310 ? 16.520 -7.451 -7.499 1.00 53.94 310 ARG A CA 1
ATOM 2373 C C . ARG A 1 310 ? 16.753 -6.220 -6.608 1.00 53.94 310 ARG A C 1
ATOM 2375 O O . ARG A 1 310 ? 16.130 -5.191 -6.865 1.00 53.94 310 ARG A O 1
ATOM 2382 N N . PRO A 1 311 ? 17.694 -6.255 -5.648 1.00 51.59 311 PRO A N 1
ATOM 2383 C CA . PRO A 1 311 ? 18.057 -5.072 -4.877 1.00 51.59 311 PRO A CA 1
ATOM 2384 C C . PRO A 1 311 ? 18.902 -4.126 -5.740 1.00 51.59 311 PRO A C 1
ATOM 2386 O O . PRO A 1 311 ? 19.999 -4.486 -6.176 1.00 51.59 311 PRO A O 1
ATOM 2389 N N . LEU A 1 312 ? 18.387 -2.924 -6.000 1.00 47.34 312 LEU A N 1
ATOM 2390 C CA . LEU A 1 312 ? 19.167 -1.815 -6.541 1.00 47.34 312 LEU A CA 1
ATOM 2391 C C . LEU A 1 312 ? 19.881 -1.107 -5.388 1.00 47.34 312 LEU A C 1
ATOM 2393 O O . LEU A 1 312 ? 19.301 -0.803 -4.352 1.00 47.34 312 LEU A O 1
ATOM 2397 N N . LYS A 1 313 ? 21.177 -0.926 -5.610 1.00 55.44 313 LYS A N 1
ATOM 2398 C CA . LYS A 1 313 ? 22.189 -0.383 -4.716 1.00 55.44 313 LYS A CA 1
ATOM 2399 C C . LYS A 1 313 ? 21.843 1.048 -4.300 1.00 55.44 313 LYS A C 1
ATOM 2401 O O . LYS A 1 313 ? 21.596 1.898 -5.150 1.00 55.44 313 LYS A O 1
ATOM 2406 N N . GLU A 1 314 ? 21.866 1.280 -2.996 1.00 48.34 314 GLU A N 1
ATOM 2407 C CA . GLU A 1 314 ? 21.756 2.586 -2.360 1.00 48.34 314 GLU A CA 1
ATOM 2408 C C . GLU A 1 314 ? 22.918 3.490 -2.799 1.00 48.34 314 GLU A C 1
ATOM 2410 O O . GLU A 1 314 ? 24.089 3.121 -2.683 1.00 48.34 314 GLU A O 1
ATOM 2415 N N . THR A 1 315 ? 22.597 4.692 -3.273 1.00 47.06 315 THR A N 1
ATOM 2416 C CA . THR A 1 315 ? 23.492 5.846 -3.176 1.00 47.06 315 THR A CA 1
ATOM 2417 C C . THR A 1 315 ? 22.864 6.822 -2.202 1.00 47.06 315 THR A C 1
ATOM 2419 O O . THR A 1 315 ? 21.919 7.539 -2.522 1.00 47.06 315 THR A O 1
ATOM 2422 N N . SER A 1 316 ? 23.406 6.776 -0.992 1.00 48.47 316 SER A N 1
ATOM 2423 C CA . SER A 1 316 ? 23.330 7.825 0.007 1.00 48.47 316 SER A CA 1
ATOM 2424 C C . SER A 1 316 ? 23.857 9.136 -0.586 1.00 48.47 316 SER A C 1
ATOM 2426 O O . SER A 1 316 ? 24.982 9.164 -1.082 1.00 48.47 316 SER A O 1
ATOM 2428 N N . SER A 1 317 ? 23.056 10.197 -0.519 1.00 51.12 317 SER A N 1
ATOM 2429 C CA . SER A 1 317 ? 23.526 11.583 -0.553 1.00 51.12 317 SER A CA 1
ATOM 2430 C C . SER A 1 317 ? 22.649 12.396 0.390 1.00 51.12 317 SER A C 1
ATOM 2432 O O . SER A 1 317 ? 21.534 12.796 0.070 1.00 51.12 317 SER A O 1
ATOM 2434 N N . SER A 1 318 ? 23.181 12.549 1.596 1.00 64.69 318 SER A N 1
ATOM 2435 C CA . SER A 1 318 ? 22.945 13.654 2.513 1.00 64.69 318 SER A CA 1
ATOM 2436 C C . SER A 1 318 ? 23.334 14.980 1.862 1.00 64.69 318 SER A C 1
ATOM 2438 O O . SER A 1 318 ? 24.385 15.013 1.230 1.00 64.69 318 SER A O 1
ATOM 2440 N N . GLU A 1 319 ? 22.540 16.034 2.067 1.00 47.50 319 GLU A N 1
ATOM 2441 C CA . GLU A 1 319 ? 22.960 17.390 2.478 1.00 47.50 319 GLU A CA 1
ATOM 2442 C C . GLU A 1 319 ? 21.795 18.391 2.308 1.00 47.50 319 GLU A C 1
ATOM 2444 O O . GLU A 1 319 ? 21.267 18.562 1.218 1.00 47.50 319 GLU A O 1
ATOM 2449 N N . VAL A 1 320 ? 21.403 19.000 3.436 1.00 52.97 320 VAL A N 1
ATOM 2450 C CA . VAL A 1 320 ? 21.067 20.428 3.614 1.00 52.97 320 VAL A CA 1
ATOM 2451 C C . VAL A 1 320 ? 20.043 21.065 2.657 1.00 52.97 320 VAL A C 1
ATOM 2453 O O . VAL A 1 320 ? 20.389 21.451 1.550 1.00 52.97 320 VAL A O 1
ATOM 2456 N N . ASP A 1 321 ? 18.825 21.318 3.150 1.00 50.66 321 ASP A N 1
ATOM 2457 C CA . ASP A 1 321 ? 18.361 22.704 3.341 1.00 50.66 321 ASP A CA 1
ATOM 2458 C C . ASP A 1 321 ? 17.159 22.722 4.296 1.00 50.66 321 ASP A C 1
ATOM 2460 O O . ASP A 1 321 ? 16.072 22.225 3.997 1.00 50.66 321 ASP A O 1
ATOM 2464 N N . SER A 1 322 ? 17.383 23.225 5.500 1.00 63.22 322 SER A N 1
ATOM 2465 C CA . SER A 1 322 ? 16.349 23.406 6.510 1.00 63.22 322 SER A CA 1
ATOM 2466 C C . SER A 1 322 ? 16.560 24.774 7.126 1.00 63.22 322 SER A C 1
ATOM 2468 O O . SER A 1 322 ? 17.241 24.859 8.145 1.00 63.22 322 SER A O 1
ATOM 2470 N N . ASP A 1 323 ? 16.012 25.810 6.479 1.00 56.22 323 ASP A N 1
ATOM 2471 C CA . ASP A 1 323 ? 15.782 27.121 7.106 1.00 56.22 323 ASP A CA 1
ATOM 2472 C C . ASP A 1 323 ? 14.749 28.027 6.387 1.00 56.22 323 ASP A C 1
ATOM 2474 O O . ASP A 1 323 ? 14.916 29.238 6.311 1.00 56.22 323 ASP A O 1
ATOM 2478 N N . GLU A 1 324 ? 13.635 27.479 5.885 1.00 62.31 324 GLU A N 1
ATOM 2479 C CA . GLU A 1 324 ? 12.451 28.292 5.527 1.00 62.31 324 GLU A CA 1
ATOM 2480 C C . GLU A 1 324 ? 11.179 27.645 6.085 1.00 62.31 324 GLU A C 1
ATOM 2482 O O . GLU A 1 324 ? 10.335 27.076 5.390 1.00 62.31 324 GLU A O 1
ATOM 2487 N N . PHE A 1 325 ? 11.070 27.703 7.410 1.00 58.88 325 PHE A N 1
ATOM 2488 C CA . PHE A 1 325 ? 9.849 27.409 8.143 1.00 58.88 325 PHE A CA 1
ATOM 2489 C C . PHE A 1 325 ? 9.359 28.721 8.771 1.00 58.88 325 PHE A C 1
ATOM 2491 O O . PHE A 1 325 ? 10.094 29.359 9.516 1.00 58.88 325 PHE A O 1
ATOM 2498 N N . PHE A 1 326 ? 8.100 29.062 8.487 1.00 56.75 326 PHE A N 1
ATOM 2499 C CA . PHE A 1 326 ? 7.305 30.156 9.059 1.00 56.75 326 PHE A CA 1
ATOM 2500 C C . PHE A 1 326 ? 7.590 31.584 8.585 1.00 56.75 326 PHE A C 1
ATOM 2502 O O . PHE A 1 326 ? 8.163 32.380 9.311 1.00 56.75 326 PHE A O 1
ATOM 2509 N N . ASP A 1 327 ? 6.951 31.963 7.479 1.00 56.41 327 ASP A N 1
ATOM 2510 C CA . ASP A 1 327 ? 6.135 33.176 7.511 1.00 56.41 327 ASP A CA 1
ATOM 2511 C C . ASP A 1 327 ? 4.866 32.996 6.660 1.00 56.41 327 ASP A C 1
ATOM 2513 O O . ASP A 1 327 ? 4.893 32.503 5.535 1.00 56.41 327 ASP A O 1
ATOM 2517 N N . ASP A 1 328 ? 3.741 33.404 7.246 1.00 58.56 328 ASP A N 1
ATOM 2518 C CA . ASP A 1 328 ? 2.449 33.666 6.597 1.00 58.56 328 ASP A CA 1
ATOM 2519 C C . ASP A 1 328 ? 1.438 32.512 6.384 1.00 58.56 328 ASP A C 1
ATOM 2521 O O . ASP A 1 328 ? 0.836 32.348 5.320 1.00 58.56 328 ASP A O 1
ATOM 2525 N N . GLN A 1 329 ? 1.120 31.771 7.456 1.00 52.44 329 GLN A N 1
ATOM 2526 C CA . GLN A 1 329 ? -0.191 31.105 7.586 1.00 52.44 329 GLN A CA 1
ATOM 2527 C C . GLN A 1 329 ? -1.174 31.927 8.426 1.00 52.44 329 GLN A C 1
ATOM 2529 O O . GLN A 1 329 ? -1.797 31.429 9.364 1.00 52.44 329 GLN A O 1
ATOM 2534 N N . THR A 1 330 ? -1.369 33.193 8.057 1.00 69.38 330 THR A N 1
ATOM 2535 C CA . THR A 1 330 ? -2.564 33.922 8.486 1.00 69.38 330 THR A CA 1
ATOM 2536 C C . THR A 1 330 ? -3.739 33.438 7.621 1.00 69.38 330 THR A C 1
ATOM 2538 O O . THR A 1 330 ? -3.736 33.683 6.410 1.00 69.38 330 THR A O 1
ATOM 2541 N N . PRO A 1 331 ? -4.751 32.725 8.159 1.00 67.00 331 PRO A N 1
ATOM 2542 C CA . PRO A 1 331 ? -5.883 32.275 7.358 1.00 67.00 331 PRO A CA 1
ATOM 2543 C C . PRO A 1 331 ? -6.610 33.494 6.782 1.00 67.00 331 PRO A C 1
ATOM 2545 O O . PRO A 1 331 ? -7.176 34.309 7.512 1.00 67.00 331 PRO A O 1
ATOM 2548 N N . ARG A 1 332 ? -6.579 33.638 5.452 1.00 73.31 332 ARG A N 1
ATOM 2549 C CA . ARG A 1 332 ? -7.296 34.714 4.759 1.00 73.31 332 ARG A CA 1
ATOM 2550 C C . ARG A 1 332 ? -8.792 34.606 5.085 1.00 73.31 332 ARG A C 1
ATOM 2552 O O . ARG A 1 332 ? -9.358 33.525 4.902 1.00 73.31 332 ARG A O 1
ATOM 2559 N N . PRO A 1 333 ? -9.457 35.692 5.519 1.00 76.25 333 PRO A N 1
ATOM 2560 C CA . PRO A 1 333 ? -10.887 35.656 5.781 1.00 76.25 333 PRO A CA 1
ATOM 2561 C C . PRO A 1 333 ? -11.652 35.285 4.498 1.00 76.25 333 PRO A C 1
ATOM 2563 O O . PRO A 1 333 ? -11.298 35.754 3.408 1.00 76.25 333 PRO A O 1
ATOM 2566 N N . PRO A 1 334 ? -12.693 34.438 4.591 1.00 77.81 334 PRO A N 1
ATOM 2567 C CA . PRO A 1 334 ? -13.462 34.025 3.428 1.00 77.81 334 PRO A CA 1
ATOM 2568 C C . PRO A 1 334 ? -14.119 35.243 2.773 1.00 77.81 334 PRO A C 1
ATOM 2570 O O . PRO A 1 334 ? -14.756 36.066 3.432 1.00 77.81 334 PRO A O 1
ATOM 2573 N N . LYS A 1 335 ? -13.968 35.359 1.448 1.00 77.06 335 LYS A N 1
ATOM 2574 C CA . LYS A 1 335 ? -14.624 36.411 0.665 1.00 77.06 335 LYS A CA 1
ATOM 2575 C C . LYS A 1 335 ? -16.146 36.309 0.862 1.00 77.06 335 LYS A C 1
ATOM 2577 O O . LYS A 1 335 ? -16.689 35.213 0.713 1.00 77.06 335 LYS A O 1
ATOM 2582 N N . PRO A 1 336 ? -16.857 37.417 1.137 1.00 72.62 336 PRO A N 1
ATOM 2583 C CA . PRO A 1 336 ? -18.309 37.393 1.248 1.00 72.62 336 PRO A CA 1
ATOM 2584 C C . PRO A 1 336 ? -18.921 36.993 -0.099 1.00 72.62 336 PRO A C 1
ATOM 2586 O O . PRO A 1 336 ? -18.836 37.725 -1.088 1.00 72.62 336 PRO A O 1
ATOM 2589 N N . MET A 1 337 ? -19.536 35.810 -0.150 1.00 69.81 337 MET A N 1
ATOM 2590 C CA . MET A 1 337 ? -20.297 35.373 -1.316 1.00 69.81 337 MET A CA 1
ATOM 2591 C C . MET A 1 337 ? -21.543 36.257 -1.457 1.00 69.81 337 MET A C 1
ATOM 2593 O O . MET A 1 337 ? -22.366 36.350 -0.543 1.00 69.81 337 MET A O 1
ATOM 2597 N N . LYS A 1 338 ? -21.689 36.909 -2.617 1.00 73.25 338 LYS A N 1
ATOM 2598 C CA . LYS A 1 338 ? -22.918 37.610 -3.013 1.00 73.25 338 LYS A CA 1
ATOM 2599 C C . LYS A 1 338 ? -24.078 36.612 -2.982 1.00 73.25 338 LYS A C 1
ATOM 2601 O O . LYS A 1 338 ? -24.139 35.705 -3.808 1.00 73.25 338 LYS A O 1
ATOM 2606 N N . LYS A 1 339 ? -24.996 36.790 -2.030 1.00 70.94 339 LYS A N 1
ATOM 2607 C CA . LYS A 1 339 ? -26.255 36.041 -1.974 1.00 70.94 339 LYS A CA 1
ATOM 2608 C C . LYS A 1 339 ? -27.036 36.288 -3.275 1.00 70.94 339 LYS A C 1
ATOM 2610 O O . LYS A 1 339 ? -27.225 37.455 -3.630 1.00 70.94 339 LYS A O 1
ATOM 2615 N N . PRO A 1 340 ? -27.510 35.250 -3.983 1.00 63.53 340 PRO A N 1
ATOM 2616 C CA . PRO A 1 340 ? -28.476 35.449 -5.050 1.00 63.53 340 PRO A CA 1
ATOM 2617 C C . PRO A 1 340 ? -29.764 36.006 -4.435 1.00 63.53 340 PRO A C 1
ATOM 2619 O O . PRO A 1 340 ? -30.279 35.478 -3.449 1.00 63.53 340 PRO A O 1
ATOM 2622 N N . ALA A 1 341 ? -30.251 37.113 -4.993 1.00 62.34 341 ALA A N 1
ATOM 2623 C CA . ALA A 1 341 ? -31.491 37.747 -4.580 1.00 62.34 341 ALA A CA 1
ATOM 2624 C C . ALA A 1 341 ? -32.642 36.736 -4.685 1.00 62.34 341 ALA A C 1
ATOM 2626 O O . ALA A 1 341 ? -33.012 36.302 -5.778 1.00 62.34 341 ALA A O 1
ATOM 2627 N N . ALA A 1 342 ? -33.196 36.352 -3.535 1.00 57.72 342 ALA A N 1
ATOM 2628 C CA . ALA A 1 342 ? -34.391 35.534 -3.457 1.00 57.72 342 ALA A CA 1
ATOM 2629 C C . ALA A 1 342 ? -35.552 36.309 -4.092 1.00 57.72 342 ALA A C 1
ATOM 2631 O O . ALA A 1 342 ? -36.054 37.291 -3.544 1.00 57.72 342 ALA A O 1
ATOM 2632 N N . LYS A 1 343 ? -35.966 35.867 -5.280 1.00 62.56 343 LYS A N 1
ATOM 2633 C CA . LYS A 1 343 ? -37.162 36.343 -5.969 1.00 62.56 343 LYS A CA 1
ATOM 2634 C C . LYS A 1 343 ? -38.379 35.779 -5.237 1.00 62.56 343 LYS A C 1
ATOM 2636 O O . LYS A 1 343 ? -38.901 34.726 -5.589 1.00 62.56 343 LYS A O 1
ATOM 2641 N N . VAL A 1 344 ? -38.787 36.471 -4.177 1.00 52.00 344 VAL A N 1
ATOM 2642 C CA . VAL A 1 344 ? -40.037 36.225 -3.455 1.00 52.00 344 VAL A CA 1
ATOM 2643 C C . VAL A 1 344 ? -41.195 36.454 -4.429 1.00 52.00 344 VAL A C 1
ATOM 2645 O O . VAL A 1 344 ? -41.468 37.582 -4.831 1.00 52.00 344 VAL A O 1
ATOM 2648 N N . LYS A 1 345 ? -41.869 35.374 -4.835 1.00 63.16 345 LYS A N 1
ATOM 2649 C CA . LYS A 1 345 ? -43.227 35.445 -5.386 1.00 63.16 345 LYS A CA 1
ATOM 2650 C C . LYS A 1 345 ? -44.206 35.352 -4.213 1.00 63.16 345 LYS A C 1
ATOM 2652 O O . LYS A 1 345 ? -44.113 34.383 -3.460 1.00 63.16 345 LYS A O 1
ATOM 2657 N N . PRO A 1 346 ? -45.130 36.308 -4.036 1.00 60.41 346 PRO A N 1
ATOM 2658 C CA . PRO A 1 346 ? -46.147 36.200 -3.007 1.00 60.41 346 PRO A CA 1
ATOM 2659 C C . PRO A 1 346 ? -47.385 35.440 -3.507 1.00 60.41 346 PRO A C 1
ATOM 2661 O O . PRO A 1 346 ? -47.696 35.429 -4.696 1.00 60.41 346 PRO A O 1
ATOM 2664 N N . ALA A 1 347 ? -48.120 34.924 -2.522 1.00 52.66 347 ALA A N 1
ATOM 2665 C CA . ALA A 1 347 ? -49.560 34.670 -2.516 1.00 52.66 347 ALA A CA 1
ATOM 2666 C C . ALA A 1 347 ? -50.092 33.426 -3.256 1.00 52.66 347 ALA A C 1
ATOM 2668 O O . ALA A 1 347 ? -50.283 33.404 -4.468 1.00 52.66 347 ALA A O 1
ATOM 2669 N N . GLY A 1 348 ? -50.488 32.431 -2.455 1.00 48.38 348 GLY A N 1
ATOM 2670 C CA . GLY A 1 348 ? -51.263 31.273 -2.896 1.00 48.38 348 GLY A CA 1
ATOM 2671 C C . GLY A 1 348 ? -52.085 30.637 -1.772 1.00 48.38 348 GLY A C 1
ATOM 2672 O O . GLY A 1 348 ? -51.758 29.553 -1.322 1.00 48.38 348 GLY A O 1
ATOM 2673 N N . LYS A 1 349 ? -53.132 31.352 -1.335 1.00 52.28 349 LYS A N 1
ATOM 2674 C CA . LYS A 1 349 ? -54.408 30.888 -0.740 1.00 52.28 349 LYS A CA 1
ATOM 2675 C C . LYS A 1 349 ? -54.408 29.669 0.203 1.00 52.28 349 LYS A C 1
ATOM 2677 O O . LYS A 1 349 ? -54.411 28.520 -0.224 1.00 52.28 349 LYS A O 1
ATOM 2682 N N . ALA A 1 350 ? -54.670 29.959 1.476 1.00 53.41 350 ALA A N 1
ATOM 2683 C CA . ALA A 1 350 ? -55.255 29.023 2.427 1.00 53.41 350 ALA A CA 1
ATOM 2684 C C . ALA A 1 350 ? -56.701 28.631 2.034 1.00 53.41 350 ALA A C 1
ATOM 2686 O O . ALA A 1 350 ? -57.571 29.487 1.870 1.00 53.41 350 ALA A O 1
ATOM 2687 N N . LYS A 1 351 ? -56.952 27.324 1.935 1.00 58.09 351 LYS A N 1
ATOM 2688 C CA . LYS A 1 351 ? -58.219 26.644 2.263 1.00 58.09 351 LYS A CA 1
ATOM 2689 C C . LYS A 1 351 ? -57.800 25.608 3.316 1.00 58.09 351 LYS A C 1
ATOM 2691 O O . LYS A 1 351 ? -56.914 24.818 3.039 1.00 58.09 351 LYS A O 1
ATOM 2696 N N . GLY A 1 352 ? -58.240 25.642 4.568 1.00 58.94 352 GLY A N 1
ATOM 2697 C CA . GLY A 1 352 ? -59.637 25.648 4.967 1.00 58.94 352 GLY A CA 1
ATOM 2698 C C . GLY A 1 352 ? -60.183 24.225 4.873 1.00 58.94 352 GLY A C 1
ATOM 2699 O O . GLY A 1 352 ? -60.885 23.935 3.914 1.00 58.94 352 GLY A O 1
ATOM 2700 N N . VAL A 1 353 ? -59.851 23.356 5.836 1.00 57.38 353 VAL A N 1
ATOM 2701 C CA . VAL A 1 353 ? -60.569 22.096 6.092 1.00 57.38 353 VAL A CA 1
ATOM 2702 C C . VAL A 1 353 ? -60.604 21.866 7.604 1.00 57.38 353 VAL A C 1
ATOM 2704 O O . VAL A 1 353 ? -59.566 21.754 8.249 1.00 57.38 353 VAL A O 1
ATOM 2707 N N . LYS A 1 354 ? -61.827 21.872 8.142 1.00 57.44 354 LYS A N 1
ATOM 2708 C CA . LYS A 1 354 ? -62.201 21.378 9.471 1.00 57.44 354 LYS A CA 1
ATOM 2709 C C . LYS A 1 354 ? -62.257 19.849 9.439 1.00 57.44 354 LYS A C 1
ATOM 2711 O O . LYS A 1 354 ? -62.711 19.293 8.439 1.00 57.44 354 LYS A O 1
ATOM 2716 N N . GLY A 1 355 ? -61.902 19.232 10.557 1.00 52.06 355 GLY A N 1
ATOM 2717 C CA . GLY A 1 355 ? -62.134 17.829 10.886 1.00 52.06 355 GLY A CA 1
ATOM 2718 C C . GLY A 1 355 ? -61.718 17.609 12.318 1.00 52.06 355 GLY A C 1
ATOM 2719 O O . GLY A 1 355 ? -60.512 17.349 12.498 1.00 52.06 355 GLY A O 1
#

Secondary structure (DSSP, 8-state):
--HHHHHHHHHHHHHHHHHHHHTT--------------------------------------TTHHHHHHHHHHHHHHHHHHHHHHHHHHHHHHHHHHHHHHHHHHHHHHHHHHHHHHHHHHHHHHHHHHHHHHHHHHHHHHHHHHHHHHHHHHHHHHHHHHHHHGGG-HHHHHHHHHHHHHHHHHHHHHHHHHHHHHHHHHHHHHHHHHHHHHHHHHHHHHHHHHHHHHHHHHHHTTS-PPP-----------------PPP--------PBPTT-TT-B---S-TT-------TT------------PPPPP------------S----PPPP--------------------

Foldseek 3Di:
DVVVVVVVVVVVVVVVVVVVVVVPDDPDDDDDDDDDDDDDDDDDDDDDDDDDDDDDDDDDDDPPPVVVVVVVVVVVVVVVVVVVVVVVVVVVVVVVVVVVVVVVVVVVVVVVVVVVVVVVVVVVVVVVVVVVVVVVVVVVVVVVVVVVVVVVVVVVVVVVVCVVVVVPPVPVVVVVVVVVVVVVVVVVVVVVVVVVVVVVVVVVVVVVVVVVVVVVVVVVVVVVVVVVVVVVVVVVVVPCPPDPDDDDDDDDDDDDDDDDDDDPPPPDFPQDADPVDRPDTDGDDDPPDPDPPDDPDDDDDDDDDDDDDDDDDDDDDDDDDPDDDDDDPPPDPDDDDDDDPPPDDDDDDDDDDDD

pLDDT: mean 71.09, std 21.49, range [33.66, 98.5]

Organism: Symbiodinium microadriaticum (NCBI:txid2951)

Radius of gyration: 46.9 Å; chains: 1; bounding box: 119×95×140 Å

Sequence (355 aa):
MAGFRLVGVMAMVCWLAEIVAVASVPSGVTGTGEPGAGSPVDVDGPDGGTEDVDAQESSGSDSEGRARELQRQAAGHEETELRRADAEREQRAGREAARRLEQERQTEASKRREEERERQRAHDARVAEIAVRKARQDMAEEAQREVERRVEERRLSWLAQAGAEAEAMPVILQLASQLAAILESQRDTQITMMHVLEGLQGQREAERRMLGVLHEGLQCIQGMVGRELGAELASRGRSQAPVRGAPVRERSQAPVRGKSPAPATSKGPTVQRCMTCDNCRYRDKHPSSRRPCLRPNSEVPPQRAKTDVRPLKETSSSEVDSDEFFDDQTPRPPKPMKKPAAKVKPAGKAKGVKG